Protein AF-0000000073186051 (afdb_homodimer)

Sequence (306 aa):
MRAVIQRVHKAAVLVGEELISSIDRGICVLIGLNRDDSDEDAEYIARKLVNVRLFENKETGKRWDKSVKDMQYEILCVSQFTLFGVLKGNTIDYHRSMAPDKSPEFYAKFIEQLKKSYVADKVKDGKFGAYMNVQIENDGPVTILLDSKARDYMRAVIQRVHKAAVLVGEELISSIDRGICVLIGLNRDDSDEDAEYIARKLVNVRLFENKETGKRWDKSVKDMQYEILCVSQFTLFGVLKGNTIDYHRSMAPDKSPEFYAKFIEQLKKSYVADKVKDGKFGAYMNVQIENDGPVTILLDSKARDY

Nearest PDB structures (foldseek):
  2okv-assembly1_A  TM=9.763E-01  e=1.978E-22  Homo sapiens
  3lmu-assembly3_E  TM=9.835E-01  e=2.949E-20  Plasmodium falciparum 3D7
  3ko4-assembly2_C  TM=9.583E-01  e=1.882E-20  Plasmodium falciparum 3D7
  3kod-assembly3_F  TM=9.696E-01  e=2.450E-19  Plasmodium falciparum 3D7
  1jke-assembly1_A  TM=9.561E-01  e=5.804E-15  Escherichia coli

Organism: Anisakis simplex (NCBI:txid6269)

Foldseek 3Di:
DKKKKKFAQKKWKDFVNRTQDMFGGAIEIEDFAFQPDDPLLLLVVLVCQQFFQQAADPVVRDGSHGHCQRVVGAYEYEYDQCVCWDDDPNDTDRNGTHDPVCVVVVVVVSQVSSCVVHPVVRYHYYDPPGDIDMDGHGDVTDIDMDDSVCRVD/DKKKKKFAQKKWKDFVNDTQDMFGGAIEIEDFAFQPDDPLLLLVVLVCQQFFQQAADPVVRDGSHGHCQRVVGAYEYEYDQCVCWDDDPNDTDRNGTHDPVCVVVVVVVSLVSSCVVHPVVRYHYYDPPGDIDMDGHGDVIDIDMDDSVCRVD

Radius of gyration: 18.03 Å; Cα contacts (8 Å, |Δi|>4): 757; chains: 2; bounding box: 56×46×41 Å

Secondary structure (DSSP, 8-state):
-EEEEEEEEEEEEEETTEEEEEESSEEEEEEE-BTT--HHHHHHHHHHHHH---B--TTT--SS-B-HHHHT-EEEEEE-GGGG-EEETTEEE-TTBPPTTTHHHHHHHHHHHHHHHS-GGGEEE--TTS-EEEEEEEEEEEEEEEESS-TT-/-EEEEEEEEEEEEEETTEEEEEESSEEEEEEE-BTT--HHHHHHHHHHHHH---B--TTT--SS-B-HHHHT-EEEEEE-GGGG-EEETTEEE-TTBPPTTTHHHHHHHHHHHHHHHS-GGGEEE--TTS-EEEEEEEEEEEEEEEESS-TT-

Structure (mmCIF, N/CA/C/O backbone):
data_AF-0000000073186051-model_v1
#
loop_
_entity.id
_entity.type
_entity.pdbx_description
1 polymer 'D-aminoacyl-tRNA deacylase'
#
loop_
_atom_site.group_PDB
_atom_site.id
_atom_site.type_symbol
_atom_site.label_atom_id
_atom_site.label_alt_id
_atom_site.label_comp_id
_atom_site.label_asym_id
_atom_site.label_entity_id
_atom_site.label_seq_id
_atom_site.pdbx_PDB_ins_code
_atom_site.Cartn_x
_atom_site.Cartn_y
_atom_site.Cartn_z
_atom_site.occupancy
_atom_site.B_iso_or_equiv
_atom_site.auth_seq_id
_atom_site.auth_comp_id
_atom_site.auth_asym_id
_atom_site.auth_atom_id
_atom_site.pdbx_PDB_model_num
ATOM 1 N N . MET A 1 1 ? -3.762 -4.984 -14.164 1 97.94 1 MET A N 1
ATOM 2 C CA . MET A 1 1 ? -3.475 -5.488 -12.828 1 97.94 1 MET A CA 1
ATOM 3 C C . MET A 1 1 ? -2.574 -4.523 -12.062 1 97.94 1 MET A C 1
ATOM 5 O O . MET A 1 1 ? -1.665 -3.928 -12.641 1 97.94 1 MET A O 1
ATOM 9 N N . ARG A 1 2 ? -2.902 -4.328 -10.781 1 97.69 2 ARG A N 1
ATOM 10 C CA . ARG A 1 2 ? -2.084 -3.482 -9.922 1 97.69 2 ARG A CA 1
ATOM 11 C C . ARG A 1 2 ? -1.563 -4.266 -8.719 1 97.69 2 ARG A C 1
ATOM 13 O O . ARG A 1 2 ? -2.23 -5.184 -8.234 1 97.69 2 ARG A O 1
ATOM 20 N N . ALA A 1 3 ? -0.395 -3.883 -8.297 1 98.31 3 ALA A N 1
ATOM 21 C CA . ALA A 1 3 ? 0.185 -4.492 -7.105 1 98.31 3 ALA A CA 1
ATOM 22 C C . ALA A 1 3 ? 0.818 -3.436 -6.203 1 98.31 3 ALA A C 1
ATOM 24 O O . ALA A 1 3 ? 1.536 -2.553 -6.68 1 98.31 3 ALA A O 1
ATOM 25 N N . VAL A 1 4 ? 0.457 -3.418 -4.973 1 98.56 4 VAL A N 1
ATOM 26 C CA . VAL A 1 4 ? 1.201 -2.719 -3.932 1 98.56 4 VAL A CA 1
ATOM 27 C C . VAL A 1 4 ? 2.164 -3.688 -3.246 1 98.56 4 VAL A C 1
ATOM 29 O O . VAL A 1 4 ? 1.734 -4.613 -2.557 1 98.56 4 VAL A O 1
ATOM 32 N N . ILE A 1 5 ? 3.434 -3.463 -3.42 1 98.75 5 ILE A N 1
ATOM 33 C CA . ILE A 1 5 ? 4.453 -4.359 -2.891 1 98.75 5 ILE A CA 1
ATOM 34 C C . ILE A 1 5 ? 5.105 -3.734 -1.661 1 98.75 5 ILE A C 1
ATOM 36 O O . ILE A 1 5 ? 5.645 -2.627 -1.732 1 98.75 5 ILE A O 1
ATOM 40 N N . GLN A 1 6 ? 5.098 -4.445 -0.589 1 98.81 6 GLN A N 1
ATOM 41 C CA . GLN A 1 6 ? 5.734 -3.967 0.634 1 98.81 6 GLN A CA 1
ATOM 42 C C . GLN A 1 6 ? 6.801 -4.945 1.115 1 98.81 6 GLN A C 1
ATOM 44 O O . GLN A 1 6 ? 6.527 -6.129 1.302 1 98.81 6 GLN A O 1
ATOM 49 N N . ARG A 1 7 ? 7.992 -4.473 1.27 1 98.75 7 ARG A N 1
ATOM 50 C CA . ARG A 1 7 ? 9.055 -5.258 1.882 1 98.75 7 AR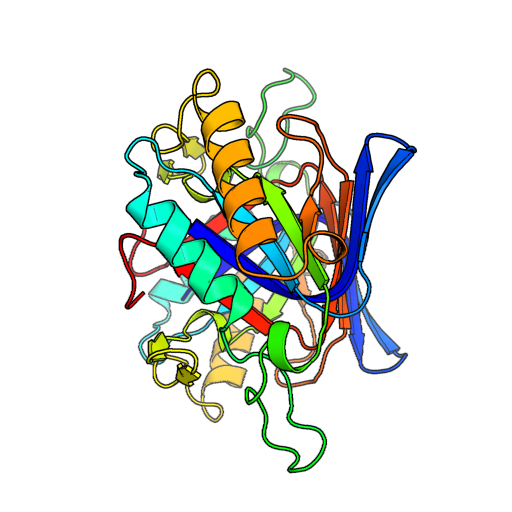G A CA 1
ATOM 51 C C . ARG A 1 7 ? 8.789 -5.484 3.365 1 98.75 7 ARG A C 1
ATOM 53 O O . ARG A 1 7 ? 8.5 -4.535 4.098 1 98.75 7 ARG A O 1
ATOM 60 N N . VAL A 1 8 ? 8.977 -6.812 3.834 1 98.81 8 VAL A N 1
ATOM 61 C CA . VAL A 1 8 ? 8.484 -7.062 5.184 1 98.81 8 VAL A CA 1
ATOM 62 C C . VAL A 1 8 ? 9.484 -7.93 5.945 1 98.81 8 VAL A C 1
ATOM 64 O O . VAL A 1 8 ? 10.188 -8.75 5.348 1 98.81 8 VAL A O 1
ATOM 67 N N . HIS A 1 9 ? 9.453 -7.695 7.234 1 98.56 9 HIS A N 1
ATOM 68 C CA . HIS A 1 9 ? 10.07 -8.664 8.133 1 98.56 9 HIS A CA 1
ATOM 69 C C . HIS A 1 9 ? 9.188 -9.891 8.305 1 98.56 9 HIS A C 1
ATOM 71 O O . HIS A 1 9 ? 9.695 -11.016 8.422 1 98.56 9 HIS A O 1
ATOM 77 N N . LYS A 1 10 ? 7.996 -9.648 8.352 1 98.81 10 LYS A N 1
ATOM 78 C CA . LYS A 1 10 ? 6.984 -10.703 8.422 1 98.81 10 LYS A CA 1
ATOM 79 C C . LYS A 1 10 ? 5.605 -10.164 8.055 1 98.81 10 LYS A C 1
ATOM 81 O O . LYS A 1 10 ? 5.367 -8.953 8.117 1 98.81 10 LYS A O 1
ATOM 86 N N . ALA A 1 11 ? 4.73 -11.039 7.676 1 98.88 11 ALA A N 1
ATOM 87 C CA . ALA A 1 11 ? 3.332 -10.742 7.383 1 98.88 11 ALA A CA 1
ATOM 88 C C . ALA A 1 11 ? 2.449 -11.961 7.637 1 98.88 11 ALA A C 1
ATOM 90 O O . ALA A 1 11 ? 2.928 -13.102 7.609 1 98.88 11 ALA A O 1
ATOM 91 N N . ALA A 1 12 ? 1.222 -11.688 7.918 1 98.81 12 ALA A N 1
ATOM 92 C CA . ALA A 1 12 ? 0.297 -12.781 8.211 1 98.81 12 ALA A CA 1
ATOM 93 C C . ALA A 1 12 ? -1.132 -12.406 7.832 1 98.81 12 ALA A C 1
ATOM 95 O O . ALA A 1 12 ? -1.492 -11.227 7.824 1 98.81 12 ALA A O 1
ATOM 96 N N . VAL A 1 13 ? -1.857 -13.414 7.52 1 98.75 13 VAL A N 1
ATOM 97 C CA . VAL A 1 13 ? -3.279 -13.258 7.227 1 98.75 13 VAL A CA 1
ATOM 98 C C . VAL A 1 13 ? -4.102 -14.133 8.172 1 98.75 13 VAL A C 1
ATOM 100 O O . VAL A 1 13 ? -3.873 -15.344 8.266 1 98.75 13 VAL A O 1
ATOM 103 N N . LEU A 1 14 ? -4.996 -13.453 8.812 1 98.5 14 LEU A N 1
ATOM 104 C CA . LEU A 1 14 ? -5.934 -14.172 9.68 1 98.5 14 LEU A CA 1
ATOM 105 C C . LEU A 1 14 ? -7.367 -13.969 9.203 1 98.5 14 LEU A C 1
ATOM 107 O O . LEU A 1 14 ? -7.73 -12.875 8.75 1 98.5 14 LEU A O 1
ATOM 111 N N . VAL A 1 15 ? -8.164 -14.961 9.32 1 97.19 15 VAL A N 1
ATOM 112 C CA . VAL A 1 15 ? -9.617 -14.883 9.203 1 97.19 15 VAL A CA 1
ATOM 113 C C . VAL A 1 15 ? -10.266 -15.273 10.531 1 97.19 15 VAL A C 1
ATOM 115 O O . VAL A 1 15 ? -10.164 -16.422 10.969 1 97.19 15 VAL A O 1
ATOM 118 N N . GLY A 1 16 ? -10.906 -14.234 11.094 1 94.19 16 GLY A N 1
ATOM 119 C CA . GLY A 1 16 ? -11.219 -14.461 12.5 1 94.19 16 GLY A CA 1
ATOM 120 C C . GLY A 1 16 ? -9.984 -14.688 13.359 1 94.19 16 GLY A C 1
ATOM 121 O O . GLY A 1 16 ? -9.055 -13.875 13.352 1 94.19 16 GLY A O 1
ATOM 122 N N . GLU A 1 17 ? -9.961 -15.82 14.047 1 94.25 17 GLU A N 1
ATOM 123 C CA . GLU A 1 17 ? -8.805 -16.141 14.883 1 94.25 17 GLU A CA 1
ATOM 124 C C . GLU A 1 17 ? -7.902 -17.172 14.211 1 94.25 17 GLU A C 1
ATOM 126 O O . GLU A 1 17 ? -6.852 -17.516 14.75 1 94.25 17 GLU A O 1
ATOM 131 N N . GLU A 1 18 ? -8.25 -17.5 13.039 1 97.19 18 GLU A N 1
ATOM 132 C CA . GLU A 1 18 ? -7.504 -18.562 12.359 1 97.19 18 GLU A CA 1
ATOM 133 C C . GLU A 1 18 ? -6.402 -17.984 11.477 1 97.19 18 GLU A C 1
ATOM 135 O O . GLU A 1 18 ? -6.66 -17.094 10.656 1 97.19 18 GLU A O 1
ATOM 140 N N . LEU A 1 19 ? -5.266 -18.469 11.68 1 98.19 19 LEU A N 1
ATOM 141 C CA . LEU A 1 19 ? -4.152 -18.109 10.812 1 98.19 19 LEU A CA 1
ATOM 142 C C . LEU A 1 19 ? -4.25 -18.828 9.469 1 98.19 19 LEU A C 1
ATOM 144 O O . LEU A 1 19 ? -4.188 -20.047 9.406 1 98.19 19 LEU A O 1
ATOM 148 N N . ILE A 1 20 ? -4.359 -18.109 8.422 1 98.12 20 ILE A N 1
ATOM 149 C CA . ILE A 1 20 ? -4.473 -18.656 7.078 1 98.12 20 ILE A CA 1
ATOM 150 C C . ILE A 1 20 ? -3.078 -18.906 6.5 1 98.12 20 ILE A C 1
ATOM 152 O O . ILE A 1 20 ? -2.795 -19.984 5.973 1 98.12 20 ILE A O 1
ATOM 156 N N . SER A 1 21 ? -2.24 -17.891 6.609 1 98.38 21 SER A N 1
ATOM 157 C CA . SER A 1 21 ? -0.862 -18 6.141 1 98.38 21 SER A CA 1
ATOM 158 C C . SER A 1 21 ? 0.005 -16.891 6.707 1 98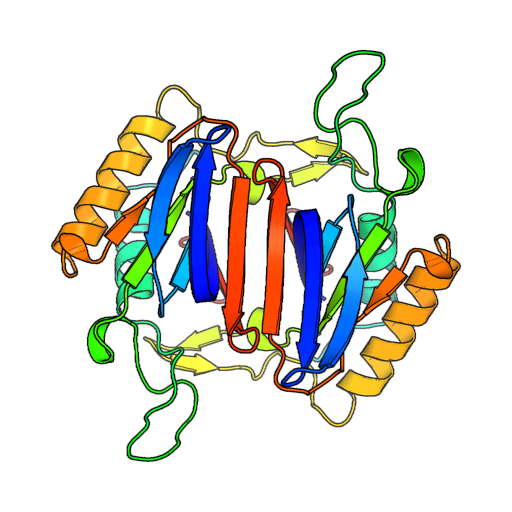.38 21 SER A C 1
ATOM 160 O O . SER A 1 21 ? -0.511 -15.914 7.266 1 98.38 21 SER A O 1
ATOM 162 N N . SER A 1 22 ? 1.29 -17.094 6.672 1 98.75 22 SER A N 1
ATOM 163 C CA . SER A 1 22 ? 2.258 -16.109 7.125 1 98.75 22 SER A CA 1
ATOM 164 C C . SER A 1 22 ? 3.6 -16.281 6.426 1 98.75 22 SER A C 1
ATOM 166 O O . SER A 1 22 ? 3.887 -17.344 5.875 1 98.75 22 SER A O 1
ATOM 168 N N . ILE A 1 23 ? 4.305 -15.25 6.418 1 98.88 23 ILE A N 1
ATOM 169 C CA . ILE A 1 23 ? 5.668 -15.305 5.895 1 98.88 23 ILE A CA 1
ATOM 170 C C . ILE A 1 23 ? 6.605 -14.531 6.82 1 98.88 23 ILE A C 1
ATOM 172 O O . ILE A 1 23 ? 6.168 -13.656 7.562 1 98.88 23 ILE A O 1
ATOM 176 N N . ASP A 1 24 ? 7.82 -14.922 6.785 1 98.25 24 ASP A N 1
ATOM 177 C CA . ASP A 1 24 ? 8.867 -14.094 7.375 1 98.25 24 ASP A CA 1
ATOM 178 C C . ASP A 1 24 ? 9.414 -13.102 6.355 1 98.25 24 ASP A C 1
ATOM 180 O O . ASP A 1 24 ? 8.648 -12.422 5.668 1 98.25 24 ASP A O 1
ATOM 184 N N . ARG A 1 25 ? 10.68 -13.039 6.168 1 98.5 25 ARG A N 1
ATOM 185 C CA . ARG A 1 25 ? 11.266 -12.016 5.309 1 98.5 25 ARG A CA 1
ATOM 186 C C . ARG A 1 25 ? 10.812 -12.188 3.861 1 98.5 25 ARG A C 1
ATOM 188 O O . ARG A 1 25 ? 10.75 -13.312 3.357 1 98.5 25 ARG A O 1
ATOM 195 N N . GLY A 1 26 ? 10.453 -11.148 3.229 1 98.81 26 GLY A N 1
ATOM 196 C CA . GLY A 1 26 ? 10.023 -11.141 1.838 1 98.81 26 GLY A CA 1
ATOM 197 C C . GLY A 1 26 ? 9.148 -9.953 1.488 1 98.81 26 GLY A C 1
ATOM 198 O O . GLY A 1 26 ? 9.438 -8.828 1.89 1 98.81 26 GLY A O 1
ATOM 199 N N . ILE A 1 27 ? 8.109 -10.25 0.66 1 98.94 27 ILE A N 1
ATOM 200 C CA . ILE A 1 27 ? 7.227 -9.156 0.265 1 98.94 27 ILE A CA 1
ATOM 201 C C . ILE A 1 27 ? 5.77 -9.555 0.506 1 98.94 27 ILE A C 1
ATOM 203 O O . ILE A 1 27 ? 5.395 -10.711 0.3 1 98.94 27 ILE A O 1
ATOM 207 N N . CYS A 1 28 ? 5.043 -8.656 1.077 1 98.94 28 CYS A N 1
ATOM 208 C CA . CYS A 1 28 ? 3.586 -8.727 1.097 1 98.94 28 CYS A CA 1
ATOM 209 C C . CYS A 1 28 ? 2.986 -7.891 -0.03 1 98.94 28 CYS A C 1
ATOM 211 O O . CYS A 1 28 ? 3.27 -6.699 -0.142 1 98.94 28 CYS A O 1
ATOM 213 N N . VAL A 1 29 ? 2.127 -8.547 -0.849 1 98.88 29 VAL A N 1
ATOM 214 C CA . VAL A 1 29 ? 1.654 -7.914 -2.076 1 98.88 29 VAL A CA 1
ATOM 215 C C . VAL A 1 29 ? 0.129 -7.844 -2.068 1 98.88 29 VAL A C 1
ATOM 217 O O . VAL A 1 29 ? -0.544 -8.875 -1.966 1 98.88 29 VAL A O 1
ATOM 220 N N . LEU A 1 30 ? -0.393 -6.641 -2.1 1 98.75 30 LEU A N 1
ATOM 221 C CA . LEU A 1 30 ? -1.812 -6.438 -2.367 1 98.75 30 LEU A CA 1
ATOM 222 C C . LEU A 1 30 ? -2.08 -6.383 -3.867 1 98.75 30 LEU A C 1
ATOM 224 O O . LEU A 1 30 ? -1.496 -5.562 -4.578 1 98.75 30 LEU A O 1
ATOM 228 N N . ILE A 1 31 ? -2.973 -7.246 -4.32 1 98.56 31 ILE A N 1
ATOM 229 C CA . ILE A 1 31 ? -3.172 -7.422 -5.754 1 98.56 31 ILE A CA 1
ATOM 230 C C . ILE A 1 31 ? -4.57 -6.953 -6.141 1 98.56 31 ILE A C 1
ATOM 232 O O . ILE A 1 31 ? -5.57 -7.441 -5.602 1 98.56 31 ILE A O 1
ATOM 236 N N . GLY A 1 32 ? -4.613 -6.027 -7.066 1 98.12 32 GLY A N 1
ATOM 237 C CA . GLY A 1 32 ? -5.863 -5.602 -7.672 1 98.12 32 GLY A CA 1
ATOM 238 C C . GLY A 1 32 ? -6.031 -6.09 -9.094 1 98.12 32 GLY A C 1
ATOM 239 O O . GLY A 1 32 ? -5.102 -6.008 -9.898 1 98.12 32 GLY A O 1
ATOM 240 N N . LEU A 1 33 ? -7.207 -6.598 -9.383 1 98.44 33 LEU A N 1
ATOM 241 C CA . LEU A 1 33 ? -7.531 -7.062 -10.727 1 98.44 33 LEU A CA 1
ATOM 242 C C . LEU A 1 33 ? -8.461 -6.082 -11.43 1 98.44 33 LEU A C 1
ATOM 244 O O . LEU A 1 33 ? -9.508 -5.719 -10.891 1 98.44 33 LEU A O 1
ATOM 248 N N . ASN A 1 34 ? -8.086 -5.707 -12.57 1 97.56 34 ASN A N 1
ATOM 249 C CA . ASN A 1 34 ? -8.93 -4.871 -13.414 1 97.56 34 ASN A CA 1
ATOM 250 C C . ASN A 1 34 ? -9.891 -5.711 -14.25 1 97.56 34 ASN A C 1
ATOM 252 O O . ASN A 1 34 ? -9.562 -6.832 -14.648 1 97.56 34 ASN A O 1
ATOM 256 N N . ARG A 1 35 ? -10.922 -5.125 -14.609 1 96.5 35 ARG A N 1
ATOM 257 C CA . ARG A 1 35 ? -11.922 -5.844 -15.383 1 96.5 35 ARG A CA 1
ATOM 258 C C . ARG A 1 35 ? -11.383 -6.242 -16.75 1 96.5 35 ARG A C 1
ATOM 260 O O . ARG A 1 35 ? -11.852 -7.211 -17.359 1 96.5 35 ARG A O 1
ATOM 267 N N . ASP A 1 36 ? -10.367 -5.52 -17.234 1 96.44 36 ASP A N 1
ATOM 268 C CA . ASP A 1 36 ? -9.836 -5.75 -18.578 1 96.44 36 ASP A CA 1
ATOM 269 C C . ASP A 1 36 ? -8.484 -6.469 -18.516 1 96.44 36 ASP A C 1
ATOM 271 O O . ASP A 1 36 ? -7.762 -6.52 -19.516 1 96.44 36 ASP A O 1
ATOM 275 N N . ASP A 1 37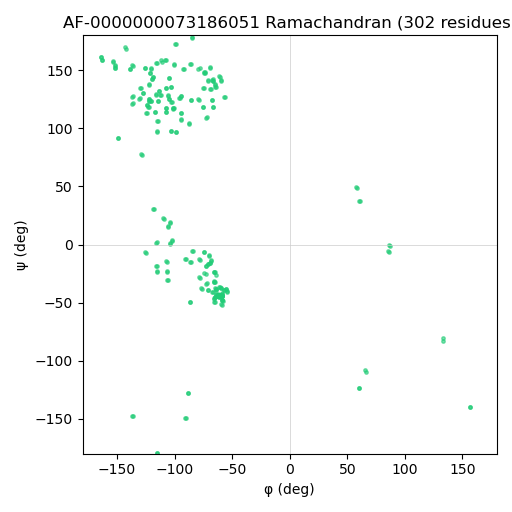 ? -8.172 -6.992 -17.453 1 97.88 37 ASP A N 1
ATOM 276 C CA . ASP A 1 37 ? -6.887 -7.672 -17.328 1 97.88 37 ASP A CA 1
ATOM 277 C C . ASP A 1 37 ? -6.836 -8.922 -18.188 1 97.88 37 ASP A C 1
ATOM 279 O O . ASP A 1 37 ? -7.824 -9.656 -18.297 1 97.88 37 ASP A O 1
ATOM 283 N N . SER A 1 38 ? -5.754 -9.211 -18.781 1 97.44 38 SER A N 1
ATOM 284 C CA . SER A 1 38 ? -5.461 -10.406 -19.562 1 97.44 38 SER A CA 1
ATOM 285 C C . SER A 1 38 ? -4.367 -11.242 -18.906 1 97.44 38 SER A C 1
ATOM 287 O O . SER A 1 38 ? -3.811 -10.844 -17.875 1 97.44 38 SER A O 1
ATOM 289 N N . ASP A 1 39 ? -4.078 -12.305 -19.578 1 96.88 39 ASP A N 1
ATOM 290 C CA . ASP A 1 39 ? -2.998 -13.164 -19.094 1 96.88 39 ASP A CA 1
ATOM 291 C C . ASP A 1 39 ? -1.654 -12.445 -19.156 1 96.88 39 ASP A C 1
ATOM 293 O O . ASP A 1 39 ? -0.78 -12.68 -18.312 1 96.88 39 ASP A O 1
ATOM 297 N N . GLU A 1 40 ? -1.585 -11.609 -20.109 1 97.44 40 GLU A N 1
ATOM 298 C CA . GLU A 1 40 ? -0.345 -10.852 -20.234 1 97.44 40 GLU A CA 1
ATOM 299 C C . GLU A 1 40 ? -0.122 -9.945 -19.031 1 97.44 40 GLU A C 1
ATOM 301 O O . GLU A 1 40 ? 1.014 -9.766 -18.594 1 97.44 40 GLU A O 1
ATOM 306 N N . ASP A 1 41 ? -1.196 -9.352 -18.531 1 97.81 41 ASP A N 1
ATOM 307 C CA . ASP A 1 41 ? -1.099 -8.516 -17.344 1 97.81 41 ASP A CA 1
ATOM 308 C C . ASP A 1 41 ? -0.625 -9.328 -16.141 1 97.81 41 ASP A C 1
ATOM 310 O O . ASP A 1 41 ? 0.264 -8.891 -15.398 1 97.81 41 ASP A O 1
ATOM 314 N N . ALA A 1 42 ? -1.169 -10.484 -15.977 1 98 42 ALA A N 1
ATOM 315 C CA . ALA A 1 42 ? -0.813 -11.359 -14.867 1 98 42 ALA A CA 1
ATOM 316 C C . ALA A 1 42 ? 0.646 -11.805 -14.961 1 98 42 ALA A C 1
ATOM 318 O O . ALA A 1 42 ? 1.359 -11.82 -13.953 1 98 42 ALA A O 1
ATOM 319 N N . GLU A 1 43 ? 1.011 -12.133 -16.156 1 97.56 43 GLU A N 1
ATOM 320 C CA . GLU A 1 43 ? 2.387 -12.562 -16.375 1 97.56 43 GLU A CA 1
ATOM 321 C C . GLU A 1 43 ? 3.377 -11.453 -16.031 1 97.56 43 GLU A C 1
ATOM 323 O O . GLU A 1 43 ? 4.422 -11.711 -15.43 1 97.56 43 GLU A O 1
ATOM 328 N N . TYR A 1 44 ? 3.051 -10.297 -16.453 1 97.25 44 TYR A N 1
ATOM 329 C CA . TYR A 1 44 ? 3.912 -9.148 -16.172 1 97.25 44 TYR A CA 1
ATOM 330 C C . TYR A 1 44 ? 4.09 -8.953 -14.672 1 97.25 44 TYR A C 1
ATOM 332 O O . TYR A 1 44 ? 5.215 -8.836 -14.18 1 97.25 44 TYR A O 1
ATOM 340 N N . ILE A 1 45 ? 3.016 -8.898 -13.969 1 98.19 45 ILE A N 1
ATOM 341 C CA . ILE A 1 45 ? 3.064 -8.664 -12.531 1 98.19 45 ILE A CA 1
ATOM 342 C C . ILE A 1 45 ? 3.824 -9.797 -11.844 1 98.19 45 ILE A C 1
ATOM 344 O O . ILE A 1 45 ? 4.68 -9.547 -10.992 1 98.19 45 ILE A O 1
ATOM 348 N N . ALA A 1 46 ? 3.555 -11.047 -12.219 1 98.38 46 ALA A N 1
ATOM 349 C CA . ALA A 1 46 ? 4.227 -12.195 -11.617 1 98.38 46 ALA A CA 1
ATOM 350 C C . ALA A 1 46 ? 5.738 -12.102 -11.812 1 98.38 46 ALA A C 1
ATOM 352 O O . ALA A 1 46 ? 6.504 -12.305 -10.867 1 98.38 46 ALA A O 1
ATOM 353 N N . ARG A 1 47 ? 6.102 -11.828 -13.016 1 97.5 47 ARG A N 1
ATOM 354 C CA . ARG A 1 47 ? 7.523 -11.711 -13.32 1 97.5 47 ARG A CA 1
ATOM 355 C C . ARG A 1 47 ? 8.18 -10.617 -12.484 1 97.5 47 ARG A C 1
ATOM 357 O O . ARG A 1 47 ? 9.273 -10.805 -11.953 1 97.5 47 ARG A O 1
ATOM 364 N N . LYS A 1 48 ? 7.543 -9.539 -12.383 1 97.56 48 LYS A N 1
ATOM 365 C CA . LYS A 1 48 ? 8.109 -8.422 -11.633 1 97.56 48 LYS A CA 1
ATOM 366 C C . LYS A 1 48 ? 8.188 -8.75 -10.141 1 97.56 48 LYS A C 1
ATOM 368 O O . LYS A 1 48 ? 9.172 -8.398 -9.477 1 97.56 48 LYS A O 1
ATOM 373 N N . LEU A 1 49 ? 7.195 -9.383 -9.586 1 98.5 49 LEU A N 1
ATOM 374 C CA . LEU A 1 49 ? 7.203 -9.719 -8.164 1 98.5 49 LEU A CA 1
ATOM 375 C C . LEU A 1 49 ? 8.43 -10.562 -7.816 1 98.5 49 LEU A C 1
ATOM 377 O O . LEU A 1 49 ? 9.055 -10.359 -6.773 1 98.5 49 LEU A O 1
ATOM 381 N N . VAL A 1 50 ? 8.773 -11.438 -8.664 1 98.56 50 VAL A N 1
ATOM 382 C CA . VAL A 1 50 ? 9.828 -12.406 -8.391 1 98.56 50 VAL A CA 1
ATOM 383 C C . VAL A 1 50 ? 11.195 -11.742 -8.562 1 98.56 50 VAL A C 1
ATOM 385 O O . VAL A 1 50 ? 12.141 -12.07 -7.855 1 98.56 50 VAL A O 1
ATOM 388 N N . ASN A 1 51 ? 11.242 -10.719 -9.445 1 98.38 51 ASN A N 1
ATOM 389 C CA . ASN A 1 51 ? 12.562 -10.312 -9.914 1 98.38 51 ASN A CA 1
ATOM 390 C C . ASN A 1 51 ? 12.906 -8.898 -9.469 1 98.38 51 ASN A C 1
ATOM 392 O O . ASN A 1 51 ? 14.07 -8.492 -9.531 1 98.38 51 ASN A O 1
ATOM 396 N N . VAL A 1 52 ? 11.977 -8.109 -9.086 1 97.94 52 VAL A N 1
ATOM 397 C CA . VAL A 1 52 ? 12.25 -6.719 -8.742 1 97.94 52 VAL A CA 1
ATOM 398 C C . VAL A 1 52 ? 13.25 -6.656 -7.594 1 97.94 52 VAL A C 1
ATOM 400 O O . VAL A 1 52 ? 13.18 -7.453 -6.652 1 97.94 52 VAL A O 1
ATOM 403 N N . ARG A 1 53 ? 14.156 -5.711 -7.652 1 98.19 53 ARG A N 1
ATOM 404 C CA . ARG A 1 53 ? 15.25 -5.625 -6.695 1 98.19 53 ARG A CA 1
ATOM 405 C C . ARG A 1 53 ? 14.906 -4.68 -5.551 1 98.19 53 ARG A C 1
ATOM 407 O O . ARG A 1 53 ? 14.977 -3.459 -5.699 1 98.19 53 ARG A O 1
ATOM 414 N N . LEU A 1 54 ? 14.656 -5.297 -4.379 1 97.81 54 LEU A N 1
ATOM 415 C CA . LEU A 1 54 ? 14.156 -4.504 -3.26 1 97.81 54 LEU A CA 1
ATOM 416 C C . LEU A 1 54 ? 15.031 -4.691 -2.027 1 97.81 54 LEU A C 1
ATOM 418 O O . LEU A 1 54 ? 14.875 -3.977 -1.034 1 97.81 54 LEU A O 1
ATOM 422 N N . PHE A 1 55 ? 15.992 -5.605 -2.094 1 98.12 55 PHE A N 1
ATOM 423 C CA . PHE A 1 55 ? 16.719 -5.984 -0.893 1 98.12 55 PHE A CA 1
ATOM 424 C C . PHE A 1 55 ? 18.203 -5.605 -1.018 1 98.12 55 PHE A C 1
ATOM 426 O O . PHE A 1 55 ? 18.719 -5.488 -2.127 1 98.12 55 PHE A O 1
ATOM 433 N N . GLU A 1 56 ? 18.734 -5.465 0.125 1 96.38 56 GLU A N 1
ATOM 434 C CA . GLU A 1 56 ? 20.141 -5.125 0.194 1 96.38 56 GLU A CA 1
ATOM 435 C C . GLU A 1 56 ? 21.016 -6.332 -0.146 1 96.38 56 GLU A C 1
ATOM 437 O O . GLU A 1 56 ? 20.719 -7.453 0.272 1 96.38 56 GLU A O 1
ATOM 442 N N . ASN A 1 57 ? 22 -6.074 -0.977 1 97 57 ASN A N 1
ATOM 443 C CA . ASN A 1 57 ? 23.078 -7.051 -1.13 1 97 57 ASN A CA 1
ATOM 444 C C . ASN A 1 57 ? 23.984 -7.078 0.094 1 97 57 ASN A C 1
ATOM 446 O O . ASN A 1 57 ? 24.797 -6.164 0.298 1 97 57 ASN A O 1
ATOM 450 N N . LYS A 1 58 ? 23.906 -8.055 0.797 1 93.56 58 LYS A N 1
ATOM 451 C CA . LYS A 1 58 ? 24.609 -8.125 2.074 1 93.56 58 LYS A CA 1
ATOM 452 C C . LYS A 1 58 ? 26.125 -8.125 1.865 1 93.56 58 LYS A C 1
ATOM 454 O O . LYS A 1 58 ? 26.875 -7.66 2.727 1 93.56 58 LYS A O 1
ATOM 459 N N . GLU A 1 59 ? 26.562 -8.664 0.829 1 94.5 59 GLU A N 1
ATOM 460 C CA . GLU A 1 59 ? 28 -8.758 0.527 1 94.5 59 GLU A CA 1
ATOM 461 C C . GLU A 1 59 ? 28.562 -7.387 0.171 1 94.5 59 GLU A C 1
ATOM 463 O O . GLU A 1 59 ? 29.672 -7.043 0.597 1 94.5 59 GLU A O 1
ATOM 468 N N . THR A 1 60 ? 27.891 -6.547 -0.539 1 95.44 60 THR A N 1
ATOM 469 C CA . THR A 1 60 ? 28.406 -5.285 -1.052 1 95.44 60 THR A CA 1
ATOM 470 C C . THR A 1 60 ? 27.828 -4.105 -0.28 1 95.44 60 THR A C 1
ATOM 472 O O . THR A 1 60 ? 28.359 -2.992 -0.346 1 95.44 60 THR A O 1
ATOM 475 N N . GLY A 1 61 ? 26.641 -4.309 0.356 1 93.62 61 GLY A N 1
ATOM 476 C CA . GLY A 1 61 ? 25.969 -3.23 1.056 1 93.62 61 GLY A CA 1
ATOM 477 C C . GLY A 1 61 ? 25.062 -2.408 0.154 1 93.62 61 GLY A C 1
ATOM 478 O O . GLY A 1 61 ? 24.391 -1.481 0.614 1 93.62 61 GLY A O 1
ATOM 479 N N . LYS A 1 62 ? 25.047 -2.773 -1.115 1 94.94 62 LYS A N 1
ATOM 480 C CA . LYS A 1 62 ? 24.234 -2.029 -2.074 1 94.94 62 LYS A CA 1
ATOM 481 C C . LYS A 1 62 ? 22.734 -2.223 -1.8 1 94.94 62 LYS A C 1
ATOM 483 O O . LYS A 1 62 ? 22.266 -3.355 -1.723 1 94.94 62 LYS A O 1
ATOM 488 N N . ARG A 1 63 ? 22.125 -1.078 -1.629 1 92.88 63 ARG A N 1
ATOM 489 C CA . ARG A 1 63 ? 20.688 -1.128 -1.386 1 92.88 63 ARG A CA 1
ATOM 490 C C . ARG A 1 63 ? 19.922 -1.455 -2.666 1 92.88 63 ARG A C 1
ATOM 492 O O . ARG A 1 63 ? 20.375 -1.131 -3.766 1 92.88 63 ARG A O 1
ATOM 499 N N . TRP A 1 64 ? 18.781 -2.16 -2.6 1 93.19 64 TRP A N 1
ATOM 500 C CA . TRP A 1 64 ? 17.906 -2.449 -3.734 1 93.19 64 TRP A CA 1
ATOM 501 C C . TRP A 1 64 ? 18.656 -3.199 -4.824 1 93.19 64 TRP A C 1
ATOM 503 O O . TRP A 1 64 ? 18.656 -2.783 -5.988 1 93.19 64 TRP A O 1
ATOM 513 N N . ASP A 1 65 ? 19.328 -4.199 -4.43 1 96.81 65 ASP A N 1
ATOM 514 C CA . ASP A 1 65 ? 20.203 -4.926 -5.352 1 96.81 65 ASP A CA 1
ATOM 515 C C . ASP A 1 65 ? 19.703 -6.355 -5.562 1 96.81 65 ASP A C 1
ATOM 517 O O . ASP A 1 65 ? 20.047 -6.992 -6.562 1 96.81 65 ASP A O 1
ATOM 521 N N . LYS A 1 66 ? 18.938 -6.883 -4.633 1 98.44 66 LYS A N 1
ATOM 522 C CA . LYS A 1 66 ? 18.531 -8.281 -4.688 1 98.44 66 LYS A CA 1
ATOM 523 C C . LYS A 1 66 ? 17.016 -8.406 -4.734 1 98.44 66 LYS A C 1
ATOM 525 O O . LYS A 1 66 ? 16.297 -7.551 -4.211 1 98.44 66 LYS A O 1
ATOM 530 N N . SER A 1 67 ? 16.594 -9.484 -5.352 1 98.44 67 SER A N 1
ATOM 531 C CA . SER A 1 67 ? 15.172 -9.812 -5.445 1 98.44 67 SER A CA 1
ATOM 532 C C . SER A 1 67 ? 14.781 -10.852 -4.402 1 98.44 67 SER A C 1
ATOM 534 O O . SER A 1 67 ? 15.641 -11.391 -3.697 1 98.44 67 SER A O 1
ATOM 536 N N . VAL A 1 68 ? 13.508 -11.078 -4.324 1 98.31 68 VAL A N 1
ATOM 537 C CA . VAL A 1 68 ? 13.023 -12.133 -3.449 1 98.31 68 VAL A CA 1
ATOM 538 C C . VAL A 1 68 ? 13.625 -13.469 -3.867 1 98.31 68 VAL A C 1
ATOM 540 O O . VAL A 1 68 ? 13.945 -14.312 -3.02 1 98.31 68 VAL A O 1
ATOM 543 N N . LYS A 1 69 ? 13.75 -13.633 -5.121 1 98.12 69 LYS A N 1
ATOM 544 C CA . LYS A 1 69 ? 14.328 -14.867 -5.66 1 98.12 69 LYS A CA 1
ATOM 545 C C . LYS A 1 69 ? 15.797 -15 -5.266 1 98.12 69 LYS A C 1
ATOM 547 O O . LYS A 1 69 ? 16.219 -16.062 -4.793 1 98.12 69 LYS A O 1
ATOM 552 N N . ASP A 1 70 ? 16.578 -13.945 -5.473 1 98 70 ASP A N 1
ATOM 553 C CA . ASP A 1 70 ? 18 -13.953 -5.105 1 98 70 ASP A CA 1
ATOM 554 C C . ASP A 1 70 ? 18.172 -14.312 -3.631 1 98 70 ASP A C 1
ATOM 556 O O . ASP A 1 70 ? 19.109 -15.039 -3.271 1 98 70 ASP A O 1
ATOM 560 N N . MET A 1 71 ? 17.266 -13.805 -2.783 1 98 71 MET A N 1
ATOM 561 C CA . MET A 1 71 ? 17.406 -13.93 -1.334 1 98 71 MET A CA 1
ATOM 562 C C . MET A 1 71 ? 16.719 -15.203 -0.836 1 98 71 MET A C 1
ATOM 564 O O . MET A 1 71 ? 16.891 -15.586 0.322 1 98 71 MET A O 1
ATOM 568 N N . GLN A 1 72 ? 15.891 -15.82 -1.764 1 98.25 72 GLN A N 1
ATOM 569 C CA . GLN A 1 72 ? 15.055 -16.969 -1.408 1 98.25 72 GLN A CA 1
ATOM 570 C C . GLN A 1 72 ? 14.07 -16.609 -0.306 1 98.25 72 GLN A C 1
ATOM 572 O O . GLN A 1 72 ? 13.891 -17.359 0.652 1 98.25 72 GLN A O 1
ATOM 577 N N . TYR A 1 73 ? 13.555 -15.445 -0.325 1 98.75 73 TYR A N 1
ATOM 578 C CA . TYR A 1 73 ? 12.531 -14.969 0.601 1 98.75 73 TYR A CA 1
ATOM 579 C C . TYR A 1 73 ? 11.141 -15.367 0.13 1 98.75 73 TYR A C 1
ATOM 581 O O . TYR A 1 73 ? 10.992 -16.062 -0.875 1 98.75 73 TYR A O 1
ATOM 589 N N . GLU A 1 74 ? 10.125 -15.016 0.901 1 98.88 74 GLU A N 1
ATOM 590 C CA . GLU A 1 74 ? 8.773 -15.5 0.626 1 98.88 74 GLU A CA 1
ATOM 591 C C . GLU A 1 74 ? 7.887 -14.375 0.1 1 98.88 74 GLU A C 1
ATOM 593 O O . GLU A 1 74 ? 8.211 -13.195 0.257 1 98.88 74 GLU A O 1
ATOM 598 N N . ILE A 1 75 ? 6.816 -14.742 -0.58 1 98.94 75 ILE A N 1
ATOM 599 C CA . ILE A 1 75 ? 5.82 -13.812 -1.106 1 98.94 75 ILE A CA 1
ATOM 600 C C . ILE A 1 75 ? 4.453 -14.125 -0.507 1 98.94 75 ILE A C 1
ATOM 602 O O . ILE A 1 75 ? 4 -15.273 -0.542 1 98.94 75 ILE A O 1
ATOM 606 N N . LEU A 1 76 ? 3.859 -13.18 0.114 1 98.94 76 LEU A N 1
ATOM 607 C CA . LEU A 1 76 ? 2.465 -13.281 0.525 1 98.94 76 LEU A CA 1
ATOM 608 C C . LEU A 1 76 ? 1.576 -12.398 -0.341 1 98.94 76 LEU A C 1
ATOM 610 O O . LEU A 1 76 ? 1.724 -11.172 -0.338 1 98.94 76 LEU A O 1
ATOM 614 N N . CYS A 1 77 ? 0.657 -12.984 -1.071 1 98.75 77 CYS A N 1
ATOM 615 C CA . CYS A 1 77 ? -0.272 -12.25 -1.918 1 98.75 77 CYS A CA 1
ATOM 616 C C . CYS A 1 77 ? -1.65 -12.164 -1.272 1 98.75 77 CYS A C 1
ATOM 618 O O . CYS A 1 77 ? -2.146 -13.148 -0.728 1 98.75 77 CYS A O 1
ATOM 620 N N . VAL A 1 78 ? -2.199 -11.047 -1.317 1 98.5 78 VAL A N 1
ATOM 621 C CA . VAL A 1 78 ? -3.553 -10.812 -0.823 1 98.5 78 VAL A CA 1
ATOM 622 C C . VAL A 1 78 ? -4.371 -10.078 -1.882 1 98.5 78 VAL A C 1
ATOM 624 O O . VAL A 1 78 ? -3.971 -9.016 -2.357 1 98.5 78 VAL A O 1
ATOM 627 N N . SER A 1 79 ? -5.512 -10.609 -2.256 1 97.81 79 SER A N 1
ATOM 628 C CA . SER A 1 79 ? -6.395 -9.953 -3.211 1 97.81 79 SER A CA 1
ATOM 629 C C . SER A 1 79 ? -6.941 -8.641 -2.645 1 97.81 79 SER A C 1
ATOM 631 O O . SER A 1 79 ? -7.309 -8.578 -1.47 1 97.81 79 SER A O 1
ATOM 633 N N . GLN A 1 80 ? -6.965 -7.66 -3.471 1 97.62 80 GLN A N 1
ATOM 634 C CA . GLN A 1 80 ? -7.41 -6.34 -3.043 1 97.62 80 GLN A CA 1
ATOM 635 C C . GLN A 1 80 ? -8.062 -5.578 -4.195 1 97.62 80 GLN A C 1
ATOM 637 O O . GLN A 1 80 ? -7.406 -4.77 -4.859 1 97.62 80 GLN A O 1
ATOM 642 N N . PHE A 1 81 ? -9.328 -5.691 -4.344 1 97 81 PHE A N 1
ATOM 643 C CA . PHE A 1 81 ? -10.039 -5.094 -5.465 1 97 81 PHE A CA 1
ATOM 644 C C . PHE A 1 81 ? -10.125 -3.58 -5.309 1 97 81 PHE A C 1
ATOM 646 O O . PHE A 1 81 ? -10.273 -2.855 -6.293 1 97 81 PHE A O 1
ATOM 653 N N . THR A 1 82 ? -9.922 -3.129 -4.102 1 97.06 82 THR A N 1
ATOM 654 C CA . THR A 1 82 ? -10.07 -1.7 -3.846 1 97.06 82 THR A CA 1
ATOM 655 C C . THR A 1 82 ? -8.938 -0.913 -4.508 1 97.06 82 THR A C 1
ATOM 657 O O . THR A 1 82 ? -9.016 0.313 -4.617 1 97.06 82 THR A O 1
ATOM 660 N N . LEU A 1 83 ? -7.922 -1.591 -5.027 1 97.44 83 LEU A N 1
ATOM 661 C CA . LEU A 1 83 ? -6.812 -0.908 -5.684 1 97.44 83 LEU A CA 1
ATOM 662 C C . LEU A 1 83 ? -7.266 -0.265 -6.992 1 97.44 83 LEU A C 1
ATOM 664 O O . LEU A 1 83 ? -6.562 0.583 -7.547 1 97.44 83 LEU A O 1
ATOM 668 N N . PHE A 1 84 ? -8.414 -0.611 -7.457 1 97.06 84 PHE A N 1
ATOM 669 C CA . PHE A 1 84 ? -8.953 0.007 -8.656 1 97.06 84 PHE A CA 1
ATOM 670 C C . PHE A 1 84 ? -10.141 0.899 -8.32 1 97.06 84 PHE A C 1
ATOM 672 O O . PHE A 1 84 ? -10.992 1.158 -9.18 1 97.06 84 PHE A O 1
ATOM 679 N N . GLY A 1 85 ? -10.172 1.312 -7.102 1 95.5 85 GLY A N 1
ATOM 680 C CA . GLY A 1 85 ? -11.172 2.297 -6.723 1 95.5 85 GLY A CA 1
ATOM 681 C C . GLY A 1 85 ? -10.961 3.646 -7.383 1 95.5 85 GLY A C 1
ATOM 682 O O . GLY A 1 85 ? -9.828 4.102 -7.531 1 95.5 85 GLY A O 1
ATOM 683 N N . VAL A 1 86 ? -12.07 4.207 -7.754 1 93.81 86 VAL A N 1
ATOM 684 C CA . VAL A 1 86 ? -12.055 5.543 -8.344 1 93.81 86 VAL A CA 1
ATOM 685 C C . VAL A 1 86 ? -12.82 6.512 -7.441 1 93.81 86 VAL A C 1
ATOM 687 O O . VAL A 1 86 ? -13.961 6.242 -7.062 1 93.81 86 VAL A O 1
ATOM 690 N N . LEU A 1 87 ? -12.164 7.566 -7.156 1 93.75 87 LEU A N 1
ATOM 691 C CA . LEU A 1 87 ? -12.781 8.539 -6.266 1 93.75 87 LEU A CA 1
ATOM 692 C C . LEU A 1 87 ? -13.797 9.391 -7.012 1 93.75 87 LEU A C 1
ATOM 694 O O . LEU A 1 87 ? -13.492 9.953 -8.07 1 93.75 87 LEU A O 1
ATOM 698 N N . LYS A 1 88 ? -14.977 9.43 -6.551 1 92.62 88 LYS A N 1
ATOM 699 C CA . LYS A 1 88 ? -16.031 10.375 -6.914 1 92.62 88 LYS A CA 1
ATOM 700 C C . LYS A 1 88 ? -16.406 11.258 -5.727 1 92.62 88 LYS A C 1
ATOM 702 O O . LYS A 1 88 ? -17.266 10.891 -4.918 1 92.62 88 LYS A O 1
ATOM 707 N N . GLY A 1 89 ? -15.781 12.523 -5.711 1 92.81 89 GLY A N 1
ATOM 708 C CA . GLY A 1 89 ? -15.859 13.289 -4.477 1 92.81 89 GLY A CA 1
ATOM 709 C C . GLY A 1 89 ? -15.117 12.648 -3.324 1 92.81 89 GLY A C 1
ATOM 710 O O . GLY A 1 89 ? -13.883 12.617 -3.316 1 92.81 89 GLY A O 1
ATOM 711 N N . ASN A 1 90 ? -15.906 12.117 -2.355 1 95.25 90 ASN A N 1
ATOM 712 C CA . ASN A 1 90 ? -15.297 11.445 -1.214 1 95.25 90 ASN A CA 1
ATOM 713 C C . ASN A 1 90 ? -15.664 9.969 -1.171 1 95.25 90 ASN A C 1
ATOM 715 O O . ASN A 1 90 ? -15.203 9.234 -0.295 1 95.25 90 ASN A O 1
ATOM 719 N N . THR A 1 91 ? -16.438 9.578 -2.199 1 95.62 91 THR A N 1
ATOM 720 C CA . THR A 1 91 ? -16.844 8.18 -2.295 1 95.62 91 THR A CA 1
ATOM 721 C C . THR A 1 91 ? -15.969 7.438 -3.307 1 95.62 91 THR A C 1
ATOM 723 O O . THR A 1 91 ? -15.398 8.047 -4.211 1 95.62 91 THR A O 1
ATOM 726 N N . ILE A 1 92 ? -15.898 6.152 -3.098 1 93.75 92 ILE A N 1
ATOM 727 C CA . ILE A 1 92 ? -15.086 5.363 -4.016 1 93.75 92 ILE A CA 1
ATOM 728 C C . ILE A 1 92 ? -15.984 4.422 -4.816 1 93.75 92 ILE A C 1
ATOM 730 O O . ILE A 1 92 ? -16.859 3.764 -4.258 1 93.75 92 ILE A O 1
ATOM 734 N N . ASP A 1 93 ? -15.742 4.441 -6.059 1 94 93 ASP A N 1
ATOM 735 C CA . ASP A 1 93 ? -16.375 3.494 -6.969 1 94 93 ASP A CA 1
ATOM 736 C C . ASP A 1 93 ? -15.398 2.412 -7.41 1 94 93 ASP A C 1
ATOM 738 O O . ASP A 1 93 ? -14.227 2.693 -7.645 1 94 93 ASP A O 1
ATOM 742 N N . TYR A 1 94 ? -15.93 1.178 -7.559 1 95 94 TYR A N 1
ATOM 743 C CA . TYR A 1 94 ? -15.047 0.056 -7.855 1 95 94 TYR A CA 1
ATOM 744 C C . TYR A 1 94 ? -15.406 -0.581 -9.195 1 95 94 TYR A C 1
ATOM 746 O O . TYR A 1 94 ? -15.203 -1.78 -9.391 1 95 94 TYR A O 1
ATOM 754 N N . HIS A 1 95 ? -15.898 0.2 -10.078 1 95.25 95 HIS A N 1
ATOM 755 C CA . HIS A 1 95 ? -16.406 -0.325 -11.336 1 95.25 95 HIS A CA 1
ATOM 756 C C . HIS A 1 95 ? -15.258 -0.807 -12.227 1 95.25 95 HIS A C 1
ATOM 758 O O . HIS A 1 95 ? -15.492 -1.524 -13.203 1 95.25 95 HIS A O 1
ATOM 764 N N . ARG A 1 96 ? -14.102 -0.441 -11.969 1 96.25 96 ARG A N 1
ATOM 765 C CA . ARG A 1 96 ? -12.961 -0.84 -12.789 1 96.25 96 ARG A CA 1
ATOM 766 C C . ARG A 1 96 ? -12.406 -2.189 -12.336 1 96.25 96 ARG A C 1
ATOM 768 O O . ARG A 1 96 ? -11.609 -2.807 -13.039 1 96.25 96 ARG A O 1
ATOM 775 N N . SER A 1 97 ? -12.797 -2.613 -11.18 1 97.31 97 SER A N 1
ATOM 776 C CA . SER A 1 97 ? -12.336 -3.9 -10.672 1 97.31 97 SER A CA 1
ATOM 777 C C . SER A 1 97 ? -13.016 -5.059 -11.398 1 97.31 97 SER A C 1
ATOM 779 O O . SER A 1 97 ? -14.172 -4.949 -11.812 1 97.31 97 SER A O 1
ATOM 781 N N . MET A 1 98 ? -12.305 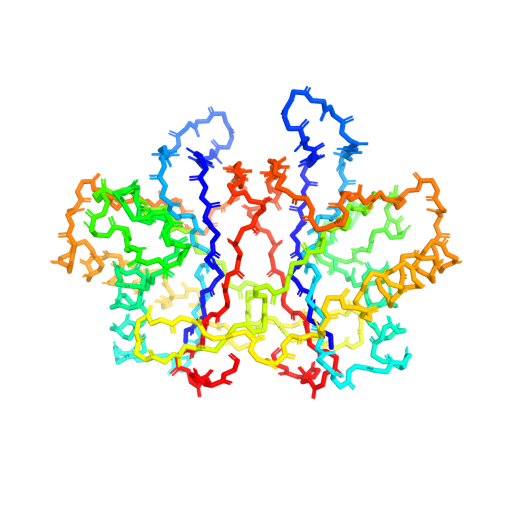-6.113 -11.523 1 97.88 98 MET A N 1
ATOM 782 C CA . MET A 1 98 ? -12.875 -7.309 -12.141 1 97.88 98 MET A CA 1
ATOM 783 C C . MET A 1 98 ? -14.07 -7.816 -11.336 1 97.88 98 MET A C 1
ATOM 785 O O . MET A 1 98 ? -14.031 -7.84 -10.109 1 97.88 98 MET A O 1
ATOM 789 N N . ALA A 1 99 ? -15 -8.312 -11.992 1 96.56 99 ALA A N 1
ATOM 790 C CA . ALA A 1 99 ? -16.25 -8.742 -11.367 1 96.56 99 ALA A CA 1
ATOM 791 C C . ALA A 1 99 ? -16.031 -9.977 -10.492 1 96.56 99 ALA A C 1
ATOM 793 O O . ALA A 1 99 ? -15.195 -10.828 -10.812 1 96.56 99 ALA A O 1
ATOM 794 N N . PRO A 1 100 ? -16.844 -10.148 -9.5 1 94.62 100 PRO A N 1
ATOM 795 C CA . PRO A 1 100 ? -16.672 -11.242 -8.539 1 94.62 100 PRO A CA 1
ATOM 796 C C . PRO A 1 100 ? -16.875 -12.617 -9.18 1 94.62 100 PRO A C 1
ATOM 798 O O . PRO A 1 100 ? -16.391 -13.617 -8.656 1 94.62 100 PRO A O 1
ATOM 801 N N . ASP A 1 101 ? -17.578 -12.641 -10.227 1 95.56 101 ASP A N 1
ATOM 802 C CA . ASP A 1 101 ? -17.828 -13.93 -10.859 1 95.56 101 ASP A CA 1
ATOM 803 C C . ASP A 1 101 ? -16.578 -14.422 -11.594 1 95.56 101 ASP A C 1
ATOM 805 O O . ASP A 1 101 ? -16.375 -15.625 -11.75 1 95.56 101 ASP A O 1
ATOM 809 N N . LYS A 1 102 ? -15.695 -13.508 -12 1 97.12 102 LYS A N 1
ATOM 810 C CA . LYS A 1 102 ? -14.516 -13.859 -12.789 1 97.12 102 LYS A CA 1
ATOM 811 C C . LYS A 1 102 ? -13.25 -13.773 -11.945 1 97.12 102 LYS A C 1
ATOM 813 O O . LYS A 1 102 ? -12.281 -14.492 -12.195 1 97.12 102 LYS A O 1
ATOM 818 N N . SER A 1 103 ? -13.258 -12.93 -11.023 1 97.75 103 SER A N 1
ATOM 819 C CA . SER A 1 103 ? -12.039 -12.523 -10.328 1 97.75 103 SER A CA 1
ATOM 820 C C . SER A 1 103 ? -11.422 -13.688 -9.555 1 97.75 103 SER A C 1
ATOM 822 O O . SER A 1 103 ? -10.203 -13.836 -9.508 1 97.75 103 SER A O 1
ATOM 824 N N . PRO A 1 104 ? -12.266 -14.594 -8.914 1 97.31 104 PRO A N 1
ATOM 825 C CA . PRO A 1 104 ? -11.617 -15.68 -8.172 1 97.31 104 PRO A CA 1
ATOM 826 C C . PRO A 1 104 ? -10.789 -16.594 -9.062 1 97.31 104 PRO A C 1
ATOM 828 O O . PRO A 1 104 ? -9.664 -16.953 -8.711 1 97.31 104 PRO A O 1
ATOM 831 N N . GLU A 1 105 ? -11.32 -16.922 -10.164 1 97.81 105 GLU A N 1
ATOM 832 C CA . GLU A 1 105 ? -10.609 -17.797 -11.086 1 97.81 105 GLU A CA 1
ATOM 833 C C . GLU A 1 105 ? -9.352 -17.125 -11.633 1 97.81 105 GLU A C 1
ATOM 835 O O . GLU A 1 105 ? -8.289 -17.734 -11.711 1 97.81 105 GLU A O 1
ATOM 840 N N . PHE A 1 106 ? -9.508 -15.883 -12.055 1 98.44 106 PHE A N 1
ATOM 841 C CA . PHE A 1 106 ? -8.367 -15.141 -12.578 1 98.44 106 PHE A CA 1
ATOM 842 C C . PHE A 1 106 ? -7.262 -15.039 -11.531 1 98.44 106 PHE A C 1
ATOM 844 O O . PHE A 1 106 ? -6.086 -15.242 -11.836 1 98.44 106 PHE A O 1
ATOM 851 N N . TYR A 1 107 ? -7.664 -14.797 -10.367 1 98.44 107 TYR A N 1
ATOM 852 C CA . TYR A 1 107 ? -6.707 -14.672 -9.273 1 98.44 107 TYR A CA 1
ATOM 853 C C . TYR A 1 107 ? -6 -16 -9.016 1 98.44 107 TYR A C 1
ATOM 855 O O . TYR A 1 107 ? -4.785 -16.031 -8.812 1 98.44 107 TYR A O 1
ATOM 863 N N . ALA A 1 108 ? -6.715 -17.031 -8.984 1 98 108 ALA A N 1
ATOM 864 C CA . ALA A 1 108 ? -6.141 -18.359 -8.766 1 98 108 ALA A CA 1
ATOM 865 C C . ALA A 1 108 ? -5.109 -18.688 -9.836 1 98 108 ALA A C 1
ATOM 867 O O . ALA A 1 108 ? -4.047 -19.234 -9.539 1 98 108 ALA A O 1
ATOM 868 N N . LYS A 1 109 ? -5.48 -18.391 -11.047 1 97.88 109 LYS A N 1
ATOM 869 C CA . LYS A 1 109 ? -4.555 -18.609 -12.148 1 97.88 109 LYS A CA 1
ATOM 870 C C . LYS A 1 109 ? -3.271 -17.797 -11.961 1 97.88 109 LYS A C 1
ATOM 872 O O . LYS A 1 109 ? -2.178 -18.297 -12.25 1 97.88 109 LYS A O 1
ATOM 877 N N . PHE A 1 110 ? -3.434 -16.594 -11.562 1 98.56 110 PHE A N 1
ATOM 878 C CA . PHE A 1 110 ? -2.291 -15.734 -11.297 1 98.56 110 PHE A CA 1
ATOM 879 C C . PHE A 1 110 ? -1.384 -16.344 -10.234 1 98.56 110 PHE A C 1
ATOM 881 O O . PHE A 1 110 ? -0.164 -16.391 -10.406 1 98.56 110 PHE A O 1
ATOM 888 N N . ILE A 1 111 ? -1.922 -16.812 -9.125 1 98.44 111 ILE A N 1
ATOM 889 C CA . ILE A 1 111 ? -1.16 -17.391 -8.023 1 98.44 111 ILE A CA 1
ATOM 890 C C . ILE A 1 111 ? -0.427 -18.641 -8.516 1 98.44 111 ILE A C 1
ATOM 892 O O . ILE A 1 111 ? 0.742 -18.859 -8.188 1 98.44 111 ILE A O 1
ATOM 896 N N . GLU A 1 112 ? -1.122 -19.422 -9.281 1 97.69 112 GLU A N 1
ATOM 897 C CA . GLU A 1 112 ? -0.494 -20.625 -9.836 1 97.69 112 GLU A CA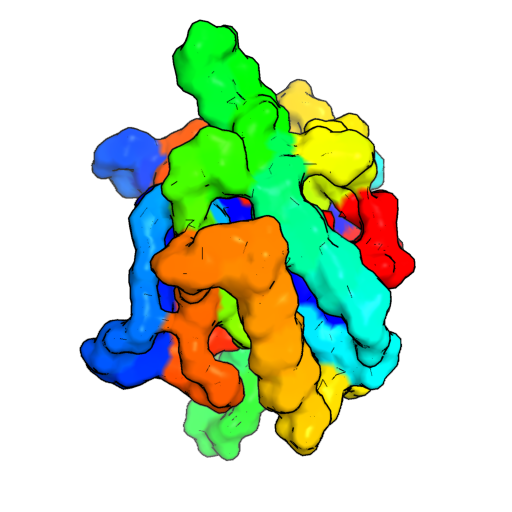 1
ATOM 898 C C . GLU A 1 112 ? 0.693 -20.266 -10.719 1 97.69 112 GLU A C 1
ATOM 900 O O . GLU A 1 112 ? 1.737 -20.906 -10.664 1 97.69 112 GLU A O 1
ATOM 905 N N . GLN A 1 113 ? 0.442 -19.281 -11.539 1 97.31 113 GLN A N 1
ATOM 906 C CA . GLN A 1 113 ? 1.526 -18.812 -12.398 1 97.31 113 GLN A CA 1
ATOM 907 C C . GLN A 1 113 ? 2.713 -18.344 -11.57 1 97.31 113 GLN A C 1
ATOM 909 O O . GLN A 1 113 ? 3.867 -18.609 -11.914 1 97.31 113 GLN A O 1
ATOM 914 N N . LEU A 1 114 ? 2.445 -17.625 -10.555 1 98.25 114 LEU A N 1
ATOM 915 C CA . LEU A 1 114 ? 3.488 -17.125 -9.672 1 98.25 114 LEU A CA 1
ATOM 916 C C . LEU A 1 114 ? 4.246 -18.266 -9.016 1 98.25 114 LEU A C 1
ATOM 918 O O . LEU A 1 114 ? 5.477 -18.25 -8.953 1 98.25 114 LEU A O 1
ATOM 922 N N . LYS A 1 115 ? 3.561 -19.25 -8.555 1 98.06 115 LYS A N 1
ATOM 923 C CA . LYS A 1 115 ? 4.168 -20.422 -7.938 1 98.06 115 LYS A CA 1
ATOM 924 C C . LYS A 1 115 ? 5.074 -21.156 -8.922 1 98.06 115 LYS A C 1
ATOM 926 O O . LYS A 1 115 ? 6.137 -21.656 -8.547 1 98.06 115 LYS A O 1
ATOM 931 N N . LYS A 1 116 ? 4.688 -21.188 -10.148 1 96.81 116 LYS A N 1
ATOM 932 C CA . LYS A 1 116 ? 5.461 -21.859 -11.188 1 96.81 116 LYS A CA 1
ATOM 933 C C . LYS A 1 116 ? 6.727 -21.078 -11.531 1 96.81 116 LYS A C 1
ATOM 935 O O . LYS A 1 116 ? 7.754 -21.672 -11.867 1 96.81 116 LYS A O 1
ATOM 940 N N . SER A 1 117 ? 6.598 -19.781 -11.438 1 96.25 117 SER A N 1
ATOM 941 C CA . SER A 1 117 ? 7.707 -18.922 -11.844 1 96.25 117 SER A CA 1
ATOM 942 C C . SER A 1 117 ? 8.711 -18.734 -10.711 1 96.25 117 SER A C 1
ATOM 944 O O . SER A 1 117 ? 9.766 -18.141 -10.898 1 96.25 117 SER A O 1
ATOM 946 N N . TYR A 1 118 ? 8.391 -19.25 -9.562 1 97.75 118 TYR A N 1
ATOM 947 C CA . TYR A 1 118 ? 9.227 -19.156 -8.367 1 97.75 118 TYR A CA 1
ATOM 948 C C . TYR A 1 118 ? 9.289 -20.5 -7.641 1 97.75 118 TYR A C 1
ATOM 950 O O . TYR A 1 118 ? 9.414 -21.547 -8.273 1 97.75 118 TYR A O 1
ATOM 958 N N . VAL A 1 119 ? 9.398 -20.578 -6.344 1 96.69 119 VAL A N 1
ATOM 959 C CA . VAL A 1 119 ? 9.289 -21.766 -5.516 1 96.69 119 VAL A CA 1
ATOM 960 C C . VAL A 1 119 ? 7.91 -21.828 -4.871 1 96.69 119 VAL A C 1
ATOM 962 O O . VAL A 1 119 ? 7.543 -20.953 -4.082 1 96.69 119 VAL A O 1
ATOM 965 N N . ALA A 1 120 ? 7.152 -22.844 -5.191 1 97.5 120 ALA A N 1
ATOM 966 C CA . ALA A 1 120 ? 5.742 -22.938 -4.828 1 97.5 120 ALA A CA 1
ATOM 967 C C . ALA A 1 120 ? 5.551 -22.766 -3.322 1 97.5 120 ALA A C 1
ATOM 969 O O . ALA A 1 120 ? 4.645 -22.047 -2.885 1 97.5 120 ALA A O 1
ATOM 970 N N . ASP A 1 121 ? 6.406 -23.344 -2.572 1 97.5 121 ASP A N 1
ATOM 971 C CA . ASP A 1 121 ? 6.242 -23.344 -1.121 1 97.5 121 ASP A CA 1
ATOM 972 C C . ASP A 1 121 ? 6.582 -21.984 -0.524 1 97.5 121 ASP A C 1
ATOM 974 O O . ASP A 1 121 ? 6.312 -21.734 0.652 1 97.5 121 ASP A O 1
ATOM 978 N N . LYS A 1 122 ? 7.094 -21.062 -1.337 1 98.56 122 LYS A N 1
ATOM 979 C CA . LYS A 1 122 ? 7.477 -19.75 -0.855 1 98.56 122 LYS A CA 1
ATOM 980 C C . LYS A 1 122 ? 6.445 -18.688 -1.265 1 98.56 122 LYS A C 1
ATOM 982 O O . LYS A 1 122 ? 6.605 -17.516 -0.958 1 98.56 122 LYS A O 1
ATOM 987 N N . VAL A 1 123 ? 5.453 -19.125 -1.916 1 98.75 123 VAL A N 1
ATOM 988 C CA . VAL A 1 123 ? 4.336 -18.266 -2.293 1 98.75 123 VAL A CA 1
ATOM 989 C C . VAL A 1 123 ? 3.111 -18.609 -1.449 1 98.75 123 VAL A C 1
ATOM 991 O O . VAL A 1 123 ? 2.611 -19.734 -1.498 1 98.75 123 VAL A O 1
ATOM 994 N N . LYS A 1 124 ? 2.734 -17.641 -0.63 1 98.62 124 LYS A N 1
ATOM 995 C CA . LYS A 1 124 ? 1.554 -17.781 0.217 1 98.62 124 LYS A CA 1
ATOM 996 C C . LYS A 1 124 ? 0.438 -16.844 -0.225 1 98.62 124 LYS A C 1
ATOM 998 O O . LYS A 1 124 ? 0.689 -15.867 -0.935 1 98.62 124 LYS A O 1
ATOM 1003 N N . ASP A 1 125 ? -0.739 -17.156 0.112 1 97.06 125 ASP A N 1
ATOM 1004 C CA . ASP A 1 125 ? -1.863 -16.297 -0.223 1 97.06 125 ASP A CA 1
ATOM 1005 C C . ASP A 1 125 ? -2.895 -16.266 0.903 1 97.06 125 ASP A C 1
ATOM 1007 O O . ASP A 1 125 ? -2.74 -16.969 1.908 1 97.06 125 ASP A O 1
ATOM 1011 N N . GLY A 1 126 ? -3.793 -15.383 0.827 1 95.94 126 GLY A N 1
ATOM 1012 C CA . GLY A 1 126 ? -4.879 -15.289 1.789 1 95.94 126 GLY A CA 1
ATOM 1013 C C . GLY A 1 126 ? -6.098 -16.094 1.395 1 95.94 126 GLY A C 1
ATOM 1014 O O . GLY A 1 126 ? -5.973 -17.219 0.896 1 95.94 126 GLY A O 1
ATOM 1015 N N . LYS A 1 127 ? -7.227 -15.617 1.795 1 95.44 127 LYS A N 1
ATOM 1016 C CA . LYS A 1 127 ? -8.516 -16.203 1.433 1 95.44 127 LYS A CA 1
ATOM 1017 C C . LYS A 1 127 ? -9.328 -15.242 0.566 1 95.44 127 LYS A C 1
ATOM 1019 O O . LYS A 1 127 ? -9.938 -14.297 1.077 1 95.44 127 LYS A O 1
ATOM 1024 N N . PHE A 1 128 ? -9.406 -15.57 -0.696 1 94.38 128 PHE A N 1
ATOM 1025 C CA . PHE A 1 128 ? -10.039 -14.68 -1.67 1 94.38 128 PHE A CA 1
ATOM 1026 C C . PHE A 1 128 ? -11.477 -14.375 -1.271 1 94.38 128 PHE A C 1
ATOM 1028 O O . PHE A 1 128 ? -12.25 -15.289 -0.969 1 94.38 128 PHE A O 1
ATOM 1035 N N . GLY A 1 129 ? -11.766 -13.039 -1.205 1 87.75 129 GLY A N 1
ATOM 1036 C CA . GLY A 1 129 ? -13.133 -12.602 -0.978 1 87.75 129 GLY A CA 1
ATOM 1037 C C . GLY A 1 129 ? -13.5 -12.539 0.492 1 87.75 129 GLY A C 1
ATOM 1038 O O . GLY A 1 129 ? -14.586 -12.07 0.846 1 87.75 129 GLY A O 1
ATOM 1039 N N . ALA A 1 130 ? -12.68 -12.969 1.354 1 92.19 130 ALA A N 1
ATOM 1040 C CA . ALA A 1 130 ? -12.984 -13.008 2.783 1 92.19 130 ALA A CA 1
ATOM 1041 C C . ALA A 1 130 ? -12.531 -11.727 3.473 1 92.19 130 ALA A C 1
ATOM 1043 O O . ALA A 1 130 ? -11.625 -11.039 2.99 1 92.19 130 ALA A O 1
ATOM 1044 N N . TYR A 1 131 ? -13.258 -11.375 4.559 1 95.38 131 TYR A N 1
ATOM 1045 C CA . TYR A 1 131 ? -12.742 -10.367 5.477 1 95.38 131 TYR A CA 1
ATOM 1046 C C . TYR A 1 131 ? -11.5 -10.867 6.199 1 95.38 131 TYR A C 1
ATOM 1048 O O . TYR A 1 131 ? -11.562 -11.844 6.949 1 95.38 131 TYR A O 1
ATOM 1056 N N . MET A 1 132 ? -10.391 -10.18 5.977 1 97.25 132 MET A N 1
ATOM 1057 C CA . MET A 1 132 ? -9.102 -10.648 6.484 1 97.25 132 MET A CA 1
ATOM 1058 C C . MET A 1 132 ? -8.453 -9.602 7.375 1 97.25 132 MET A C 1
ATOM 1060 O O . MET A 1 132 ? -8.523 -8.406 7.086 1 97.25 132 MET A O 1
ATOM 1064 N N . ASN A 1 133 ? -7.91 -10.086 8.438 1 98.19 133 ASN A N 1
ATOM 1065 C CA . ASN A 1 133 ? -6.914 -9.32 9.18 1 98.19 133 ASN A CA 1
ATOM 1066 C C . ASN A 1 133 ? -5.508 -9.547 8.633 1 98.19 133 ASN A C 1
ATOM 1068 O O . ASN A 1 133 ? -4.938 -10.625 8.82 1 98.19 133 ASN A O 1
ATOM 1072 N N . VAL A 1 134 ? -5.004 -8.602 7.914 1 98.69 134 VAL A N 1
ATOM 1073 C CA . VAL A 1 134 ? -3.674 -8.727 7.324 1 98.69 134 VAL A CA 1
ATOM 1074 C C . VAL A 1 134 ? -2.666 -7.938 8.164 1 98.69 134 VAL A C 1
ATOM 1076 O O . VAL A 1 134 ? -2.779 -6.719 8.297 1 98.69 134 VAL A O 1
ATOM 1079 N N . GLN A 1 135 ? -1.754 -8.602 8.703 1 98.81 135 GLN A N 1
ATOM 1080 C CA . GLN A 1 135 ? -0.716 -8 9.539 1 98.81 135 GLN A CA 1
ATOM 1081 C C . GLN A 1 135 ? 0.597 -7.875 8.773 1 98.81 135 GLN A C 1
ATOM 1083 O O . GLN A 1 135 ? 1.11 -8.859 8.242 1 98.81 135 GLN A O 1
ATOM 1088 N N . ILE A 1 136 ? 1.061 -6.691 8.703 1 98.88 136 ILE A N 1
ATOM 1089 C CA . ILE A 1 136 ? 2.268 -6.398 7.938 1 98.88 136 ILE A CA 1
ATOM 1090 C C . ILE A 1 136 ? 3.297 -5.719 8.844 1 98.88 136 ILE A C 1
ATOM 1092 O O . ILE A 1 136 ? 3.018 -4.68 9.438 1 98.88 136 ILE A O 1
ATOM 1096 N N . GLU A 1 137 ? 4.406 -6.27 9.023 1 98.75 137 GLU A N 1
ATOM 1097 C CA . GLU A 1 137 ? 5.555 -5.598 9.633 1 98.75 137 GLU A CA 1
ATOM 1098 C C . GLU A 1 137 ? 6.574 -5.191 8.57 1 98.75 137 GLU A C 1
ATOM 1100 O O . GLU A 1 137 ? 7.422 -5.996 8.172 1 98.75 137 GLU A O 1
ATOM 1105 N N . ASN A 1 138 ? 6.512 -3.945 8.172 1 98.62 138 ASN A N 1
ATOM 1106 C CA . ASN A 1 138 ? 7.34 -3.439 7.078 1 98.62 138 ASN A CA 1
ATOM 1107 C C . ASN A 1 138 ? 8.805 -3.328 7.492 1 98.62 138 ASN A C 1
ATOM 1109 O O . ASN A 1 138 ? 9.109 -2.953 8.625 1 98.62 138 ASN A O 1
ATOM 1113 N N . ASP A 1 139 ? 9.625 -3.656 6.602 1 97.31 139 ASP A N 1
ATOM 1114 C CA . ASP A 1 139 ? 11.07 -3.477 6.715 1 97.31 139 ASP A CA 1
ATOM 1115 C C . ASP A 1 139 ? 11.523 -2.213 5.988 1 97.31 139 ASP A C 1
ATOM 1117 O O . ASP A 1 139 ? 11.727 -2.229 4.77 1 97.31 139 ASP A O 1
ATOM 1121 N N . GLY A 1 140 ? 11.672 -1.095 6.793 1 92.75 140 GLY A N 1
ATOM 1122 C CA . GLY A 1 140 ? 12.07 0.131 6.121 1 92.75 140 GLY A CA 1
ATOM 1123 C C . GLY A 1 140 ? 11.242 1.332 6.527 1 92.75 140 GLY A C 1
ATOM 1124 O O . GLY A 1 140 ? 11.609 2.07 7.441 1 92.75 140 GLY A O 1
ATOM 1125 N N . PRO A 1 141 ? 10.109 1.447 5.953 1 96.81 141 PRO A N 1
ATOM 1126 C CA . PRO A 1 141 ? 9.359 0.69 4.945 1 96.81 141 PRO A CA 1
ATOM 1127 C C . PRO A 1 141 ? 9.859 0.948 3.525 1 96.81 141 PRO A C 1
ATOM 1129 O O . PRO A 1 141 ? 10.469 1.988 3.26 1 96.81 141 PRO A O 1
ATOM 1132 N N . VAL A 1 142 ? 9.703 -0.014 2.662 1 97.62 142 VAL A N 1
ATOM 1133 C CA . VAL A 1 142 ? 9.867 0.053 1.214 1 97.62 142 VAL A CA 1
ATOM 1134 C C . VAL A 1 142 ? 8.586 -0.419 0.526 1 97.62 142 VAL A C 1
ATOM 1136 O O . VAL A 1 142 ? 8.195 -1.581 0.657 1 97.62 142 VAL A O 1
ATOM 1139 N N . THR A 1 143 ? 7.898 0.468 -0.147 1 98.19 143 THR A N 1
ATOM 1140 C CA . THR A 1 143 ? 6.664 0.159 -0.86 1 98.19 143 THR A CA 1
ATOM 1141 C C . THR A 1 143 ? 6.746 0.632 -2.309 1 98.19 143 THR A C 1
ATOM 1143 O O . THR A 1 143 ? 7.098 1.783 -2.572 1 98.19 143 THR A O 1
ATOM 1146 N N . ILE A 1 144 ? 6.41 -0.223 -3.225 1 96.81 144 ILE A N 1
ATOM 1147 C CA . ILE A 1 144 ? 6.406 0.145 -4.637 1 96.81 144 ILE A CA 1
ATOM 1148 C C . ILE A 1 144 ? 5.035 -0.153 -5.242 1 96.81 144 ILE A C 1
ATOM 1150 O O . ILE A 1 144 ? 4.328 -1.051 -4.781 1 96.81 144 ILE A O 1
ATOM 1154 N N . LEU A 1 145 ? 4.734 0.618 -6.234 1 97.06 145 LEU A N 1
ATOM 1155 C CA . LEU A 1 145 ? 3.48 0.466 -6.965 1 97.06 145 LEU A CA 1
ATOM 1156 C C . LEU A 1 145 ? 3.734 -0.032 -8.383 1 97.06 145 LEU A C 1
ATOM 1158 O O . LEU A 1 145 ? 4.559 0.533 -9.109 1 97.06 145 LEU A O 1
ATOM 1162 N N . LEU A 1 146 ? 3.025 -1.083 -8.734 1 96.88 146 LEU A N 1
ATOM 1163 C CA . LEU A 1 146 ? 3.096 -1.597 -10.102 1 96.88 146 LEU A CA 1
ATOM 1164 C C . LEU A 1 146 ? 1.727 -1.548 -10.773 1 96.88 146 LEU A C 1
ATOM 1166 O O . LEU A 1 146 ? 0.704 -1.778 -10.117 1 96.88 146 LEU A O 1
ATOM 1170 N N . ASP A 1 147 ? 1.703 -1.259 -11.953 1 96.31 147 ASP A N 1
ATOM 1171 C CA . ASP A 1 147 ? 0.533 -1.294 -12.82 1 96.31 147 ASP A CA 1
ATOM 1172 C C . ASP A 1 147 ? 0.876 -1.908 -14.18 1 96.31 147 ASP A C 1
ATOM 1174 O O . ASP A 1 147 ? 1.741 -1.401 -14.891 1 96.31 147 ASP A O 1
ATOM 1178 N N . SER A 1 148 ? 0.188 -2.979 -14.516 1 96.88 148 SER A N 1
ATOM 1179 C CA . SER A 1 148 ? 0.521 -3.711 -15.734 1 96.88 148 SER A CA 1
ATOM 1180 C C . SER A 1 148 ? 0.164 -2.906 -16.984 1 96.88 148 SER A C 1
ATOM 1182 O O . SER A 1 148 ? 0.66 -3.189 -18.078 1 96.88 148 SER A O 1
ATOM 1184 N N . LYS A 1 149 ? -0.674 -1.823 -16.891 1 93.75 149 LYS A N 1
ATOM 1185 C CA . LYS A 1 149 ? -1.094 -1.02 -18.031 1 93.75 149 LYS A CA 1
ATOM 1186 C C . LYS A 1 149 ? -0.401 0.34 -18.031 1 93.75 149 LYS A C 1
ATOM 1188 O O . LYS A 1 149 ? -0.437 1.061 -19.031 1 93.75 149 LYS A O 1
ATOM 1193 N N . ALA A 1 150 ? 0.186 0.675 -16.875 1 88.5 150 ALA A N 1
ATOM 1194 C CA . ALA A 1 150 ? 0.989 1.888 -16.734 1 88.5 150 ALA A CA 1
ATOM 1195 C C . ALA A 1 150 ? 2.35 1.577 -16.125 1 88.5 150 ALA A C 1
ATOM 1197 O O . ALA A 1 150 ? 2.629 1.972 -14.992 1 88.5 150 ALA A O 1
ATOM 1198 N N . ARG A 1 151 ? 3.232 1.044 -16.906 1 85.81 151 ARG A N 1
ATOM 1199 C CA . ARG A 1 151 ? 4.461 0.437 -16.406 1 85.81 151 ARG A CA 1
ATOM 1200 C C . ARG A 1 151 ? 5.492 1.503 -16.047 1 85.81 151 ARG A C 1
ATOM 1202 O O . ARG A 1 151 ? 6.453 1.227 -15.328 1 85.81 151 ARG A O 1
ATOM 1209 N N . ASP A 1 152 ? 5.27 2.863 -16.5 1 77.5 152 ASP A N 1
ATOM 1210 C CA . ASP A 1 152 ? 6.156 3.959 -16.125 1 77.5 152 ASP A CA 1
ATOM 1211 C C . ASP A 1 152 ? 5.527 4.836 -15.047 1 77.5 152 ASP A C 1
ATOM 1213 O O . ASP A 1 152 ? 5.98 5.957 -14.805 1 77.5 152 ASP A O 1
ATOM 1217 N N . TYR A 1 153 ? 4.645 4.297 -14.461 1 68.75 153 TYR A N 1
ATOM 1218 C CA . TYR A 1 153 ? 3.939 5.059 -13.438 1 68.75 153 TYR A CA 1
ATOM 1219 C C . TYR A 1 153 ? 4.785 5.188 -12.172 1 68.75 153 TYR A C 1
ATOM 1221 O O . TYR A 1 153 ? 5.531 4.27 -11.82 1 68.75 153 TYR A O 1
ATOM 1229 N N . MET B 1 1 ? 1.985 14.242 -5.617 1 97.94 1 MET B N 1
ATOM 1230 C CA . MET B 1 1 ? 1.982 13.516 -4.352 1 97.94 1 MET B CA 1
ATOM 1231 C C . MET B 1 1 ? 1.154 12.242 -4.461 1 97.94 1 MET B C 1
ATOM 1233 O O . MET B 1 1 ? 0.11 12.227 -5.117 1 97.94 1 MET B O 1
ATOM 1237 N N . ARG B 1 2 ? 1.683 11.164 -3.881 1 97.69 2 ARG B N 1
ATOM 1238 C CA . ARG B 1 2 ? 0.959 9.898 -3.854 1 97.69 2 ARG B CA 1
ATOM 1239 C C . ARG B 1 2 ? 0.733 9.422 -2.422 1 97.69 2 ARG B C 1
ATOM 1241 O O . ARG B 1 2 ? 1.554 9.688 -1.539 1 97.69 2 ARG B O 1
ATOM 1248 N N . ALA B 1 3 ? -0.37 8.758 -2.256 1 98.31 3 ALA B N 1
ATOM 1249 C CA . ALA B 1 3 ? -0.671 8.172 -0.952 1 98.31 3 ALA B CA 1
ATOM 1250 C C . ALA B 1 3 ? -1.218 6.754 -1.102 1 98.31 3 ALA B C 1
ATOM 1252 O O . ALA B 1 3 ? -2.08 6.5 -1.946 1 98.31 3 ALA B O 1
ATOM 1253 N N . VAL B 1 4 ? -0.648 5.828 -0.425 1 98.56 4 VAL B N 1
ATOM 1254 C CA . VAL B 1 4 ? -1.248 4.516 -0.192 1 98.56 4 VAL B CA 1
ATOM 1255 C C . VAL B 1 4 ? -1.983 4.516 1.146 1 98.56 4 VAL B C 1
ATOM 1257 O O . VAL B 1 4 ? -1.358 4.609 2.205 1 98.56 4 VAL B O 1
ATOM 1260 N N . ILE B 1 5 ? -3.271 4.395 1.093 1 98.75 5 ILE B N 1
ATOM 1261 C CA . ILE B 1 5 ? -4.098 4.469 2.293 1 98.75 5 ILE B CA 1
ATOM 1262 C C . ILE B 1 5 ? -4.57 3.066 2.68 1 98.75 5 ILE B C 1
ATOM 1264 O O . ILE B 1 5 ? -5.207 2.379 1.879 1 98.75 5 ILE B O 1
ATOM 1268 N N . GLN B 1 6 ? -4.309 2.688 3.881 1 98.81 6 GLN B N 1
ATOM 1269 C CA . GLN B 1 6 ? -4.754 1.39 4.379 1 98.81 6 GLN B CA 1
ATOM 1270 C C . GLN B 1 6 ? -5.629 1.547 5.617 1 98.81 6 GLN B C 1
ATOM 1272 O O . GLN B 1 6 ? -5.223 2.178 6.594 1 98.81 6 GLN B O 1
ATOM 1277 N N . ARG B 1 7 ? -6.805 1.025 5.562 1 98.81 7 ARG B N 1
ATOM 1278 C CA . ARG B 1 7 ? -7.672 0.96 6.734 1 98.81 7 ARG B CA 1
ATOM 1279 C C . ARG B 1 7 ? -7.125 -0.018 7.766 1 98.81 7 ARG B C 1
ATOM 1281 O O . ARG B 1 7 ? -6.785 -1.155 7.434 1 98.81 7 ARG B O 1
ATOM 1288 N N . VAL B 1 8 ? -7.113 0.449 9.109 1 98.81 8 VAL B N 1
ATOM 1289 C CA . VAL B 1 8 ? -6.367 -0.391 10.039 1 98.81 8 VAL B CA 1
ATOM 1290 C C . VAL B 1 8 ? -7.137 -0.514 11.352 1 98.81 8 VAL B C 1
ATOM 1292 O O . VAL B 1 8 ? -7.859 0.403 11.742 1 98.81 8 VAL B O 1
ATOM 1295 N N . HIS B 1 9 ? -6.887 -1.655 11.961 1 98.56 9 HIS B N 1
ATOM 1296 C CA . HIS B 1 9 ? -7.246 -1.792 13.367 1 98.56 9 HIS B CA 1
ATOM 1297 C C . HIS B 1 9 ? -6.246 -1.068 14.258 1 98.56 9 HIS B C 1
ATOM 1299 O O . HIS B 1 9 ? -6.625 -0.495 15.289 1 98.56 9 HIS B O 1
ATOM 1305 N N . LYS B 1 10 ? -5.086 -1.145 13.883 1 98.81 10 LYS B N 1
ATOM 1306 C CA . LYS B 1 10 ? -3.99 -0.449 14.555 1 98.81 10 LYS B CA 1
ATOM 1307 C C . LYS B 1 10 ? -2.754 -0.381 13.664 1 98.81 10 LYS B C 1
ATOM 1309 O O . LYS B 1 10 ? -2.611 -1.171 12.727 1 98.81 10 LYS B O 1
ATOM 1314 N N . ALA B 1 11 ? -1.887 0.535 13.945 1 98.88 11 ALA B N 1
ATOM 1315 C CA . ALA B 1 11 ? -0.595 0.698 13.289 1 98.88 11 ALA B CA 1
ATOM 1316 C C . ALA B 1 11 ? 0.421 1.35 14.219 1 98.88 11 ALA B C 1
ATOM 1318 O O . ALA B 1 11 ? 0.047 2.051 15.164 1 98.88 11 ALA B O 1
ATOM 1319 N N . ALA B 1 12 ? 1.652 1.068 13.953 1 98.81 12 ALA B N 1
ATOM 1320 C CA . ALA B 1 12 ? 2.707 1.612 14.805 1 98.81 12 ALA B CA 1
ATOM 1321 C C . ALA B 1 12 ? 4.004 1.793 14.023 1 98.81 12 ALA B C 1
ATOM 1323 O O . ALA B 1 12 ? 4.254 1.08 13.047 1 98.81 12 ALA B O 1
ATOM 1324 N N . VAL B 1 13 ? 4.742 2.727 14.477 1 98.75 13 VAL B N 1
ATOM 1325 C CA . VAL B 1 13 ? 6.066 2.977 13.922 1 98.75 13 VAL B CA 1
ATOM 1326 C C . VAL B 1 13 ? 7.117 2.869 15.023 1 98.75 13 VAL B C 1
ATOM 1328 O O . VAL B 1 13 ? 7.016 3.543 16.047 1 98.75 13 VAL B O 1
ATOM 1331 N N . LEU B 1 14 ? 8.055 2.021 14.742 1 98.5 14 LEU B N 1
ATOM 1332 C CA . LEU B 1 14 ? 9.188 1.887 15.648 1 98.5 14 LEU B CA 1
ATOM 1333 C C . LEU B 1 14 ? 10.492 2.25 14.945 1 98.5 14 LEU B C 1
ATOM 1335 O O . LEU B 1 14 ? 10.672 1.939 13.766 1 98.5 14 LEU B O 1
ATOM 1339 N N . VAL B 1 15 ? 11.375 2.84 15.633 1 97.19 15 VAL B N 1
ATOM 1340 C CA . VAL B 1 15 ? 12.773 3.01 15.25 1 97.19 15 VAL B CA 1
ATOM 1341 C C . VAL B 1 15 ? 13.68 2.287 16.234 1 97.19 15 VAL B C 1
ATOM 1343 O O . VAL B 1 15 ? 13.758 2.668 17.406 1 97.19 15 VAL B O 1
ATOM 1346 N N . GLY B 1 16 ? 14.32 1.257 15.664 1 94.12 16 GLY B N 1
ATOM 1347 C CA . GLY B 1 16 ? 14.898 0.346 16.641 1 94.12 16 GLY B CA 1
ATOM 1348 C C . GLY B 1 16 ? 13.867 -0.278 17.562 1 94.12 16 GLY B C 1
ATOM 1349 O O . GLY B 1 16 ? 12.891 -0.866 17.094 1 94.12 16 GLY B O 1
ATOM 1350 N N . GLU B 1 17 ? 14.062 -0.101 18.859 1 94.19 17 GLU B N 1
ATOM 1351 C CA . GLU B 1 17 ? 13.117 -0.646 19.828 1 94.19 17 GLU B CA 1
ATOM 1352 C C . GLU B 1 17 ? 12.195 0.443 20.375 1 94.19 17 GLU B C 1
ATOM 1354 O O . GLU B 1 17 ? 11.289 0.161 21.156 1 94.19 17 GLU B O 1
ATOM 1359 N N . GLU B 1 18 ? 12.359 1.598 19.859 1 97.12 18 GLU B N 1
ATOM 1360 C CA . GLU B 1 18 ? 11.594 2.723 20.391 1 97.12 18 GLU B CA 1
ATOM 1361 C C . GLU B 1 18 ? 10.312 2.945 19.594 1 97.12 18 GLU B C 1
ATOM 1363 O O . GLU B 1 18 ? 10.344 3.051 18.375 1 97.12 18 GLU B O 1
ATOM 1368 N N . LEU B 1 19 ? 9.273 2.998 20.312 1 98.19 19 LEU B N 1
ATOM 1369 C CA . LEU B 1 19 ? 7.992 3.34 19.703 1 98.19 19 LEU B CA 1
ATOM 1370 C C . LEU B 1 19 ? 7.91 4.836 19.406 1 98.19 19 LEU B C 1
ATOM 1372 O O . LEU B 1 19 ? 7.945 5.652 20.328 1 98.19 19 LEU B O 1
ATOM 1376 N N . ILE B 1 20 ? 7.766 5.211 18.203 1 98.12 20 ILE B N 1
ATOM 1377 C CA . ILE B 1 20 ? 7.68 6.605 17.781 1 98.12 20 ILE B CA 1
ATOM 1378 C C . ILE B 1 20 ? 6.234 7.082 17.875 1 98.12 20 ILE B C 1
ATOM 1380 O O . ILE B 1 20 ? 5.957 8.148 18.438 1 98.12 20 ILE B O 1
ATOM 1384 N N . SER B 1 21 ? 5.344 6.289 17.312 1 98.38 21 SER B N 1
ATOM 1385 C CA . SER B 1 21 ? 3.92 6.598 17.359 1 98.38 21 SER B CA 1
ATOM 1386 C C . SER B 1 21 ? 3.076 5.383 17 1 98.38 21 SER B C 1
ATOM 1388 O O . SER B 1 21 ? 3.598 4.387 16.5 1 98.38 21 SER B O 1
ATOM 1390 N N . SER B 1 22 ? 1.83 5.438 17.375 1 98.75 22 SER B N 1
ATOM 1391 C CA . SER B 1 22 ? 0.877 4.375 17.062 1 98.75 22 SER B CA 1
ATOM 1392 C C . SER B 1 22 ? -0.549 4.914 17.016 1 98.75 22 SER B C 1
ATOM 1394 O O . SER B 1 22 ? -0.835 5.984 17.562 1 98.75 22 SER B O 1
ATOM 1396 N N . ILE B 1 23 ? -1.328 4.203 16.344 1 98.88 23 ILE B N 1
ATOM 1397 C CA . ILE B 1 23 ? -2.752 4.523 16.312 1 98.88 23 ILE B CA 1
ATOM 1398 C C . ILE B 1 23 ? -3.572 3.242 16.453 1 98.88 23 ILE B C 1
ATOM 1400 O O . ILE B 1 23 ? -3.086 2.15 16.156 1 98.88 23 ILE B O 1
ATOM 1404 N N . ASP B 1 24 ? -4.75 3.416 16.953 1 98.25 24 ASP B N 1
ATOM 1405 C CA . ASP B 1 24 ? -5.742 2.35 16.859 1 98.25 24 ASP B CA 1
ATOM 1406 C C . ASP B 1 24 ? -6.547 2.453 15.57 1 98.25 24 ASP B C 1
ATOM 1408 O O . ASP B 1 24 ? -5.977 2.621 14.492 1 98.25 24 ASP B O 1
ATOM 1412 N N . ARG B 1 25 ? -7.828 2.451 15.633 1 98.5 25 ARG B N 1
ATOM 1413 C CA . ARG B 1 25 ? -8.641 2.41 14.422 1 98.5 25 ARG B CA 1
ATOM 1414 C C . ARG B 1 25 ? -8.445 3.674 13.594 1 98.5 25 ARG B C 1
ATOM 1416 O O . ARG B 1 25 ? -8.375 4.777 14.133 1 98.5 25 ARG B O 1
ATOM 1423 N N . GLY B 1 26 ? -8.297 3.529 12.336 1 98.81 26 GLY B N 1
ATOM 1424 C CA . GLY B 1 26 ? -8.133 4.633 11.406 1 98.81 26 GLY B CA 1
ATOM 1425 C C . GLY B 1 26 ? -7.438 4.227 10.117 1 98.81 26 GLY B C 1
ATOM 1426 O O . GLY B 1 26 ? -7.742 3.182 9.539 1 98.81 26 GLY B O 1
ATOM 1427 N N . ILE B 1 27 ? -6.539 5.152 9.656 1 98.94 27 ILE B N 1
ATOM 1428 C CA . ILE B 1 27 ? -5.84 4.84 8.414 1 98.94 27 ILE B CA 1
ATOM 1429 C C . ILE B 1 27 ? -4.336 5.031 8.602 1 98.94 27 ILE B C 1
ATOM 1431 O O . ILE B 1 27 ? -3.904 5.953 9.305 1 98.94 27 ILE B O 1
ATOM 1435 N N . CYS B 1 28 ? -3.596 4.086 8.133 1 98.94 28 CYS B N 1
ATOM 1436 C CA . CYS B 1 28 ? -2.16 4.238 7.934 1 98.94 28 CYS B CA 1
ATOM 1437 C C . CYS B 1 28 ? -1.848 4.633 6.496 1 98.94 28 CYS B C 1
ATOM 1439 O O . CYS B 1 28 ? -2.252 3.943 5.559 1 98.94 28 CYS B O 1
ATOM 1441 N N . VAL B 1 29 ? -1.097 5.746 6.34 1 98.88 29 VAL B N 1
ATOM 1442 C CA . VAL B 1 29 ? -0.911 6.332 5.016 1 98.88 29 VAL B CA 1
ATOM 1443 C C . VAL B 1 29 ? 0.579 6.418 4.691 1 98.88 29 VAL B C 1
ATOM 1445 O O . VAL B 1 29 ? 1.344 7.051 5.426 1 98.88 29 VAL B O 1
ATOM 1448 N N . LEU B 1 30 ? 0.989 5.727 3.65 1 98.75 30 LEU B N 1
ATOM 1449 C CA . LEU B 1 30 ? 2.314 5.93 3.078 1 98.75 30 LEU B CA 1
ATOM 1450 C C . LEU B 1 30 ? 2.299 7.074 2.07 1 98.75 30 LEU B C 1
ATOM 1452 O O . LEU B 1 30 ? 1.527 7.051 1.108 1 98.75 30 LEU B O 1
ATOM 1456 N N . ILE B 1 31 ? 3.16 8.047 2.299 1 98.5 31 ILE B N 1
ATOM 1457 C CA . ILE B 1 31 ? 3.109 9.281 1.521 1 98.5 31 ILE B CA 1
ATOM 1458 C C . ILE B 1 31 ? 4.375 9.406 0.673 1 98.5 31 ILE B C 1
ATOM 1460 O O . ILE B 1 31 ? 5.488 9.391 1.202 1 98.5 31 ILE B O 1
ATOM 1464 N N . GLY B 1 32 ? 4.176 9.531 -0.614 1 98.12 32 GLY B N 1
ATOM 1465 C CA . GLY B 1 32 ? 5.258 9.836 -1.534 1 98.12 32 GLY B CA 1
ATOM 1466 C C . GLY B 1 32 ? 5.203 11.258 -2.068 1 98.12 32 GLY B C 1
ATOM 1467 O O . GLY B 1 32 ? 4.137 11.742 -2.455 1 98.12 32 GLY B O 1
ATOM 1468 N N . LEU B 1 33 ? 6.348 11.891 -2.061 1 98.38 33 LEU B N 1
ATOM 1469 C CA . LEU B 1 33 ? 6.461 13.25 -2.588 1 98.38 33 LEU B CA 1
ATOM 1470 C C . LEU B 1 33 ? 7.164 13.25 -3.939 1 98.38 33 LEU B C 1
ATOM 1472 O O . LEU B 1 33 ? 8.258 12.695 -4.074 1 98.38 33 LEU B O 1
ATOM 1476 N N . ASN B 1 34 ? 6.555 13.859 -4.859 1 97.56 34 ASN B N 1
ATOM 1477 C CA . ASN B 1 34 ? 7.156 14.062 -6.172 1 97.56 34 ASN B CA 1
ATOM 1478 C C . ASN B 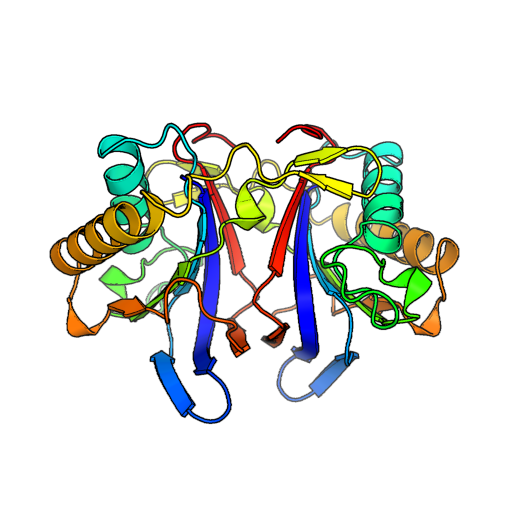1 34 ? 8.023 15.32 -6.211 1 97.56 34 ASN B C 1
ATOM 1480 O O . ASN B 1 34 ? 7.727 16.297 -5.527 1 97.56 34 ASN B O 1
ATOM 1484 N N . ARG B 1 35 ? 8.922 15.312 -7.07 1 96.5 35 ARG B N 1
ATOM 1485 C CA . ARG B 1 35 ? 9.828 16.453 -7.172 1 96.5 35 ARG B CA 1
ATOM 1486 C C . ARG B 1 35 ? 9.078 17.703 -7.605 1 96.5 35 ARG B C 1
ATOM 1488 O O . ARG B 1 35 ? 9.516 18.828 -7.305 1 96.5 35 ARG B O 1
ATOM 1495 N N . ASP B 1 36 ? 7.93 17.531 -8.273 1 96.44 36 ASP B N 1
ATOM 1496 C CA . ASP B 1 36 ? 7.191 18.672 -8.812 1 96.44 36 ASP B CA 1
ATOM 1497 C C . ASP B 1 36 ? 5.945 18.953 -7.984 1 96.44 36 ASP B C 1
ATOM 1499 O O . ASP B 1 36 ? 5.059 19.688 -8.422 1 96.44 36 ASP B O 1
ATOM 1503 N N . ASP B 1 37 ? 5.875 18.438 -6.879 1 97.94 37 ASP B N 1
ATOM 1504 C CA . ASP B 1 37 ? 4.695 18.656 -6.043 1 97.94 37 ASP B CA 1
ATOM 1505 C C . ASP B 1 37 ? 4.594 20.109 -5.605 1 97.94 37 ASP B C 1
ATOM 1507 O O . ASP B 1 37 ? 5.602 20.75 -5.293 1 97.94 37 ASP B O 1
ATOM 1511 N N . SER B 1 38 ? 3.449 20.656 -5.543 1 97.44 38 SER B N 1
ATOM 1512 C CA . SER B 1 38 ? 3.123 21.984 -5.047 1 97.44 38 SER B CA 1
ATOM 1513 C C . SER B 1 38 ? 2.238 21.922 -3.805 1 97.44 38 SER B C 1
ATOM 1515 O O . SER B 1 38 ? 1.847 20.828 -3.381 1 97.44 38 SER B O 1
ATOM 1517 N N . ASP B 1 39 ? 1.929 23.078 -3.355 1 96.81 39 ASP B N 1
ATOM 1518 C CA . ASP B 1 39 ? 1.033 23.156 -2.205 1 96.81 39 ASP B CA 1
ATOM 1519 C C . ASP B 1 39 ? -0.355 22.625 -2.555 1 96.81 39 ASP B C 1
ATOM 1521 O O . ASP B 1 39 ? -1.04 22.047 -1.702 1 96.81 39 ASP B O 1
ATOM 1525 N N . GLU B 1 40 ? -0.672 22.828 -3.764 1 97.44 40 GLU B N 1
ATOM 1526 C CA . GLU B 1 40 ? -1.975 22.344 -4.207 1 97.44 40 GLU B CA 1
ATOM 1527 C C . GLU B 1 40 ? -2.051 20.828 -4.121 1 97.44 40 GLU B C 1
ATOM 1529 O O . GLU B 1 40 ? -3.098 20.266 -3.779 1 97.44 40 GLU B O 1
ATOM 1534 N N . ASP B 1 41 ? -0.958 20.156 -4.457 1 97.81 41 ASP B N 1
ATOM 1535 C CA . ASP B 1 41 ? -0.908 18.703 -4.355 1 97.81 41 ASP B CA 1
ATOM 1536 C C . ASP B 1 41 ? -1.087 18.25 -2.908 1 97.81 41 ASP B C 1
ATOM 1538 O O . ASP B 1 41 ? -1.863 17.328 -2.631 1 97.81 41 ASP B O 1
ATOM 1542 N N . ALA B 1 42 ? -0.426 18.906 -2.016 1 98 42 ALA B N 1
ATOM 1543 C CA . ALA B 1 42 ? -0.5 18.578 -0.596 1 98 42 ALA B CA 1
ATOM 1544 C C . ALA B 1 42 ? -1.909 18.797 -0.053 1 98 42 ALA B C 1
ATOM 1546 O O . ALA B 1 42 ? -2.424 17.969 0.708 1 98 42 ALA B O 1
ATOM 1547 N N . GLU B 1 43 ? -2.453 19.891 -0.469 1 97.5 43 GLU B N 1
ATOM 1548 C CA . GLU B 1 43 ? -3.807 20.219 -0.025 1 97.5 43 GLU B CA 1
ATOM 1549 C C . GLU B 1 43 ? -4.809 19.172 -0.489 1 97.5 43 GLU B C 1
ATOM 1551 O O . GLU B 1 43 ? -5.699 18.781 0.268 1 97.5 43 GLU B O 1
ATOM 1556 N N . TYR B 1 44 ? -4.664 18.781 -1.705 1 97.19 44 TYR B N 1
ATOM 1557 C CA . TYR B 1 44 ? -5.559 17.781 -2.26 1 97.19 44 TYR B CA 1
ATOM 1558 C C . TYR B 1 44 ? -5.477 16.484 -1.463 1 97.19 44 TYR B C 1
ATOM 1560 O O . TYR B 1 44 ? -6.5 15.93 -1.049 1 97.19 44 TYR B O 1
ATOM 1568 N N . ILE B 1 45 ? -4.305 15.992 -1.256 1 98.12 45 ILE B N 1
ATOM 1569 C CA . ILE B 1 45 ? -4.113 14.734 -0.549 1 98.12 45 ILE B CA 1
ATOM 1570 C C . ILE B 1 45 ? -4.641 14.852 0.879 1 98.12 45 ILE B C 1
ATOM 1572 O O . ILE B 1 45 ? -5.348 13.969 1.365 1 98.12 45 ILE B O 1
ATOM 1576 N N . ALA B 1 46 ? -4.332 15.961 1.564 1 98.31 46 ALA B N 1
ATOM 1577 C CA . ALA B 1 46 ? -4.785 16.172 2.938 1 98.31 46 ALA B CA 1
ATOM 1578 C C . ALA B 1 46 ? -6.309 16.141 3.021 1 98.31 46 ALA B C 1
ATOM 1580 O O . ALA B 1 46 ? -6.871 15.461 3.891 1 98.31 46 ALA B O 1
ATOM 1581 N N . ARG B 1 47 ? -6.902 16.859 2.143 1 97.44 47 ARG B N 1
ATOM 1582 C CA . ARG B 1 47 ? -8.359 16.891 2.115 1 97.44 47 ARG B CA 1
ATOM 1583 C C . ARG B 1 47 ? -8.945 15.508 1.903 1 97.44 47 ARG B C 1
ATOM 1585 O O . ARG B 1 47 ? -9.914 15.125 2.57 1 97.44 47 ARG B O 1
ATOM 1592 N N . LYS B 1 48 ? -8.406 14.797 1.019 1 97.5 48 LYS B N 1
ATOM 1593 C CA . LYS B 1 48 ? -8.922 13.461 0.72 1 97.5 48 LYS B CA 1
ATOM 1594 C C . LYS B 1 48 ? -8.703 12.516 1.896 1 97.5 48 LYS B C 1
ATOM 1596 O O . LYS B 1 48 ? -9.578 11.703 2.211 1 97.5 48 LYS B O 1
ATOM 1601 N N . LEU B 1 49 ? -7.582 12.562 2.549 1 98.5 49 LEU B N 1
ATOM 1602 C CA . LEU B 1 49 ? -7.305 11.688 3.68 1 98.5 49 LEU B CA 1
ATOM 1603 C C . LEU B 1 49 ? -8.367 11.844 4.762 1 98.5 49 LEU B C 1
ATOM 1605 O O . LEU B 1 49 ? -8.812 10.852 5.352 1 98.5 49 LEU B O 1
ATOM 1609 N N . VAL B 1 50 ? -8.781 13.023 4.977 1 98.56 50 VAL B N 1
ATOM 1610 C CA . VAL B 1 50 ? -9.68 13.336 6.082 1 98.56 50 VAL B CA 1
ATOM 1611 C C . VAL B 1 50 ? -11.109 12.93 5.711 1 98.56 50 VAL B C 1
ATOM 1613 O O . VAL B 1 50 ? -11.883 12.516 6.574 1 98.56 50 VAL B O 1
ATOM 1616 N N . ASN B 1 51 ? -11.398 12.945 4.395 1 98.31 51 ASN B N 1
ATOM 1617 C CA . ASN B 1 51 ? -12.812 12.945 4.035 1 98.31 51 ASN B CA 1
ATOM 1618 C C . ASN B 1 51 ? -13.188 11.672 3.279 1 98.31 51 ASN B C 1
ATOM 1620 O O . ASN B 1 51 ? -14.375 11.367 3.135 1 98.31 51 ASN B O 1
ATOM 1624 N N . VAL B 1 52 ? -12.266 10.961 2.742 1 97.88 52 VAL B N 1
ATOM 1625 C CA . VAL B 1 52 ? -12.594 9.789 1.93 1 97.88 52 VAL B CA 1
ATOM 1626 C C . VAL B 1 52 ? -13.383 8.781 2.766 1 97.88 52 VAL B C 1
ATOM 1628 O O . VAL B 1 52 ? -13.078 8.57 3.941 1 97.88 52 VAL B O 1
ATOM 1631 N N . ARG B 1 53 ? -14.352 8.156 2.156 1 98.12 53 ARG B N 1
ATOM 1632 C CA . ARG B 1 53 ? -15.266 7.27 2.875 1 98.12 53 ARG B CA 1
ATOM 1633 C C . ARG B 1 53 ? -14.805 5.82 2.791 1 98.12 53 ARG B C 1
ATOM 1635 O O . ARG B 1 53 ? -15.023 5.152 1.777 1 98.12 53 ARG B O 1
ATOM 1642 N N . LEU B 1 54 ? -14.289 5.336 3.926 1 97.81 54 LEU B N 1
ATOM 1643 C CA . LEU B 1 54 ? -13.664 4.02 3.914 1 97.81 54 LEU B CA 1
ATOM 1644 C C . LEU B 1 54 ? -14.289 3.111 4.969 1 97.81 54 LEU B C 1
ATOM 1646 O O . LEU B 1 54 ? -14.016 1.91 5.004 1 97.81 54 LEU B O 1
ATOM 1650 N N . PHE B 1 55 ? -15.156 3.656 5.801 1 98.19 55 PHE B N 1
ATOM 1651 C CA . PHE B 1 55 ? -15.633 2.908 6.957 1 98.19 55 PHE B CA 1
ATOM 1652 C C . PHE B 1 55 ? -17.125 2.641 6.852 1 98.19 55 PHE B C 1
ATOM 1654 O O . PHE B 1 55 ? -17.844 3.377 6.176 1 98.19 55 PHE B O 1
ATOM 1661 N N . GLU B 1 56 ? -17.469 1.624 7.543 1 96.38 56 GLU B N 1
ATOM 1662 C CA . GLU B 1 56 ? -18.875 1.238 7.582 1 96.38 56 GLU B CA 1
ATOM 1663 C C . GLU B 1 56 ? -19.672 2.186 8.469 1 96.38 56 GLU B C 1
ATOM 1665 O O . GLU B 1 56 ? -19.219 2.596 9.531 1 96.38 56 GLU B O 1
ATOM 1670 N N . ASN B 1 57 ? -20.812 2.586 7.945 1 96.94 57 ASN B N 1
ATOM 1671 C CA . ASN B 1 57 ? -21.797 3.232 8.805 1 96.94 57 ASN B CA 1
ATOM 1672 C C . ASN B 1 57 ? -22.453 2.236 9.75 1 96.94 57 ASN B C 1
ATOM 1674 O O . ASN B 1 57 ? -23.281 1.424 9.32 1 96.94 57 ASN B O 1
ATOM 1678 N N . LYS B 1 58 ? -22.172 2.314 10.914 1 93.56 58 LYS B N 1
ATOM 1679 C CA . LYS B 1 58 ? -22.609 1.319 11.883 1 93.56 58 LYS B CA 1
ATOM 1680 C C . LYS B 1 58 ? -24.141 1.347 12.031 1 93.56 58 LYS B C 1
ATOM 1682 O O . LYS B 1 58 ? -24.75 0.324 12.344 1 93.56 58 LYS B O 1
ATOM 1687 N N . GLU B 1 59 ? -24.703 2.463 11.883 1 94.56 59 GLU B N 1
ATOM 1688 C CA . GLU B 1 59 ? -26.156 2.629 12.031 1 94.56 59 GLU B CA 1
ATOM 1689 C C . GLU B 1 59 ? -26.891 1.986 10.867 1 94.56 59 GLU B C 1
ATOM 1691 O O . GLU B 1 59 ? -27.938 1.345 11.062 1 94.56 59 GLU B O 1
ATOM 1696 N N . THR B 1 60 ? -26.438 2.057 9.656 1 95.44 60 THR B N 1
ATOM 1697 C CA . THR B 1 60 ? -27.156 1.608 8.469 1 95.44 60 THR B CA 1
ATOM 1698 C C . THR B 1 60 ? -26.547 0.316 7.93 1 95.44 60 THR B C 1
ATOM 1700 O O . THR B 1 60 ? -27.172 -0.382 7.129 1 95.44 60 THR B O 1
ATOM 1703 N N . GLY B 1 61 ? -25.266 0.045 8.25 1 93.62 61 GLY B N 1
ATOM 1704 C CA . GLY B 1 61 ? -24.562 -1.118 7.727 1 93.62 61 GLY B CA 1
ATOM 1705 C C . GLY B 1 61 ? -23.922 -0.87 6.375 1 93.62 61 GLY B C 1
ATOM 1706 O O . GLY B 1 61 ? -23.266 -1.754 5.824 1 93.62 61 GLY B O 1
ATOM 1707 N N . LYS B 1 62 ? -24.109 0.333 5.883 1 95 62 LYS B N 1
ATOM 1708 C CA . LYS B 1 62 ? -23.547 0.666 4.57 1 95 62 LYS B CA 1
ATOM 1709 C C . LYS B 1 62 ? -22.031 0.708 4.609 1 95 62 LYS B C 1
ATOM 1711 O O . LYS B 1 62 ? -21.438 1.404 5.441 1 95 62 LYS B O 1
ATOM 1716 N N . ARG B 1 63 ? -21.484 -0.089 3.732 1 92.88 63 ARG B N 1
ATOM 1717 C CA . ARG B 1 63 ? -20.031 -0.118 3.652 1 92.88 63 ARG B CA 1
ATOM 1718 C C . ARG B 1 63 ? -19.5 1.138 2.973 1 92.88 63 ARG B C 1
ATOM 1720 O O . ARG B 1 63 ? -20.188 1.741 2.143 1 92.88 63 ARG B O 1
ATOM 1727 N N . TRP B 1 64 ? -18.297 1.629 3.326 1 93.19 64 TRP B N 1
ATOM 1728 C CA . TRP B 1 64 ? -17.625 2.76 2.688 1 93.19 64 TRP B CA 1
ATOM 1729 C C . TRP B 1 64 ? -18.5 4.008 2.742 1 93.19 64 TRP B C 1
ATOM 1731 O O . TRP B 1 64 ? -18.766 4.637 1.714 1 93.19 64 TRP B O 1
ATOM 1741 N N . ASP B 1 65 ? -18.984 4.273 3.895 1 96.81 65 ASP B N 1
ATOM 1742 C CA . ASP B 1 65 ? -19.938 5.363 4.055 1 96.81 65 ASP B CA 1
ATOM 1743 C C . ASP B 1 65 ? -19.359 6.473 4.934 1 96.81 65 ASP B C 1
ATOM 1745 O O . ASP B 1 65 ? -19.828 7.617 4.879 1 96.81 65 ASP B O 1
ATOM 1749 N N . LYS B 1 66 ? -18.406 6.164 5.766 1 98.44 66 LYS B N 1
ATOM 1750 C CA . LYS B 1 66 ? -17.891 7.129 6.734 1 98.44 66 LYS B CA 1
ATOM 1751 C C . LYS B 1 66 ? -16.406 7.375 6.531 1 98.44 66 LYS B C 1
ATOM 1753 O O . LYS B 1 66 ? -15.68 6.488 6.07 1 98.44 66 LYS B O 1
ATOM 1758 N N . SER B 1 67 ? -16.016 8.562 6.895 1 98.44 67 SER B N 1
ATOM 1759 C CA . SER B 1 67 ? -14.617 8.969 6.84 1 98.44 67 SER B CA 1
ATOM 1760 C C . SER B 1 67 ? -13.953 8.852 8.211 1 98.44 67 SER B C 1
ATOM 1762 O O . SER B 1 67 ? -14.625 8.57 9.203 1 98.44 67 SER B O 1
ATOM 1764 N N . VAL B 1 68 ? -12.664 9.047 8.203 1 98.38 68 VAL B N 1
ATOM 1765 C CA . VAL B 1 68 ? -11.938 9.078 9.469 1 98.38 68 VAL B CA 1
ATOM 1766 C C . VAL B 1 68 ? -12.492 10.195 10.352 1 98.38 68 VAL B C 1
ATOM 1768 O O . VAL B 1 68 ? -12.578 10.039 11.57 1 98.38 68 VAL B O 1
ATOM 1771 N N . LYS B 1 69 ? -12.82 11.258 9.734 1 98.12 69 LYS B N 1
ATOM 1772 C CA . LYS B 1 69 ? -13.375 12.398 10.453 1 98.12 69 LYS B CA 1
ATOM 1773 C C . LYS B 1 69 ? -14.734 12.055 11.07 1 98.12 69 LYS B C 1
ATOM 1775 O O . LYS B 1 69 ? -14.969 12.32 12.25 1 98.12 69 LYS B O 1
ATOM 1780 N N . ASP B 1 70 ? -15.633 11.484 10.273 1 98 70 ASP B N 1
ATOM 1781 C CA . ASP B 1 70 ? -16.953 11.086 10.766 1 98 70 ASP B CA 1
ATOM 1782 C C . ASP B 1 70 ? -16.828 10.156 11.969 1 98 70 ASP B C 1
ATOM 1784 O O . ASP B 1 70 ? -17.609 10.258 12.922 1 98 70 ASP B O 1
ATOM 1788 N N . MET B 1 71 ? -15.836 9.258 11.922 1 98 71 MET B N 1
ATOM 1789 C CA . MET B 1 71 ? -15.695 8.211 12.938 1 98 71 MET B CA 1
ATOM 1790 C C . MET B 1 71 ? -14.828 8.688 14.094 1 98 71 MET B C 1
ATOM 1792 O O . MET B 1 71 ? -14.758 8.023 15.133 1 98 71 MET B O 1
ATOM 1796 N N . GLN B 1 72 ? -14.125 9.859 13.859 1 98.25 72 GLN B N 1
ATOM 1797 C CA . GLN B 1 72 ? -13.148 10.383 14.805 1 98.25 72 GLN B CA 1
ATOM 1798 C C . GLN B 1 72 ? -12.008 9.391 15.023 1 98.25 72 GLN B C 1
ATOM 1800 O O . GLN B 1 72 ? -11.602 9.141 16.156 1 98.25 72 GLN B O 1
ATOM 1805 N N . TYR B 1 73 ? -11.609 8.719 14.023 1 98.75 73 TYR B N 1
ATOM 1806 C CA . TYR B 1 73 ? -10.484 7.793 14.039 1 98.75 73 TYR B CA 1
ATOM 1807 C C . TYR B 1 73 ? -9.172 8.523 13.805 1 98.75 73 TYR B C 1
ATOM 1809 O O . TYR B 1 73 ? -9.148 9.758 13.695 1 98.75 73 TYR B O 1
ATOM 1817 N N . GLU B 1 74 ? -8.07 7.793 13.836 1 98.88 74 GLU B N 1
ATOM 1818 C CA . GLU B 1 74 ? -6.75 8.422 13.789 1 98.88 74 GLU B CA 1
ATOM 1819 C C . GLU B 1 74 ? -6.074 8.195 12.445 1 98.88 74 GLU B C 1
ATOM 1821 O O . GLU B 1 74 ? -6.465 7.305 11.688 1 98.88 74 GLU B O 1
ATOM 1826 N N . ILE B 1 75 ? -5.113 9.047 12.125 1 98.94 75 ILE B N 1
ATOM 1827 C CA . ILE B 1 75 ? -4.312 8.953 10.906 1 98.94 75 ILE B CA 1
ATOM 1828 C C . ILE B 1 75 ? -2.838 8.812 11.266 1 98.94 75 ILE B C 1
ATOM 1830 O O . ILE B 1 75 ? -2.303 9.602 12.047 1 98.94 75 ILE B O 1
ATOM 1834 N N . LEU B 1 76 ? -2.221 7.797 10.812 1 98.94 76 LEU B N 1
ATOM 1835 C CA . LEU B 1 76 ? -0.771 7.664 10.891 1 98.94 76 LEU B CA 1
ATOM 1836 C C . LEU B 1 76 ? -0.133 7.852 9.523 1 98.94 76 LEU B C 1
ATOM 1838 O O . LEU B 1 76 ? -0.38 7.062 8.602 1 98.94 76 LEU B O 1
ATOM 1842 N N . CYS B 1 77 ? 0.683 8.852 9.359 1 98.75 77 CYS B N 1
ATOM 1843 C CA . CYS B 1 77 ? 1.377 9.125 8.109 1 98.75 77 CYS B CA 1
ATOM 1844 C C . CYS B 1 77 ? 2.836 8.688 8.188 1 98.75 77 CYS B C 1
ATOM 1846 O O . CYS B 1 77 ? 3.504 8.93 9.195 1 98.75 77 CYS B O 1
ATOM 1848 N N . VAL B 1 78 ? 3.275 8.07 7.195 1 98.5 78 VAL B N 1
ATOM 1849 C CA . VAL B 1 78 ? 4.672 7.664 7.078 1 98.5 78 VAL B CA 1
ATOM 1850 C C . VAL B 1 78 ? 5.223 8.086 5.719 1 98.5 78 VAL B C 1
ATOM 1852 O O . VAL B 1 78 ? 4.652 7.746 4.68 1 98.5 78 VAL B O 1
ATOM 1855 N N . SER B 1 79 ? 6.309 8.812 5.691 1 97.75 79 SER B N 1
ATOM 1856 C CA . SER B 1 79 ? 6.945 9.211 4.441 1 97.75 79 SER B CA 1
ATOM 1857 C C . SER B 1 79 ? 7.477 7.992 3.684 1 97.75 79 SER B C 1
ATOM 1859 O O . SER B 1 79 ? 8.047 7.078 4.285 1 97.75 79 SER B O 1
ATOM 1861 N N . GLN B 1 80 ? 7.266 8.008 2.424 1 97.56 80 GLN B N 1
ATOM 1862 C CA . GLN B 1 80 ? 7.664 6.879 1.588 1 97.56 80 GLN B CA 1
ATOM 1863 C C . GLN B 1 80 ? 8.031 7.34 0.179 1 97.56 80 GLN B C 1
ATOM 1865 O O . GLN B 1 80 ? 7.203 7.281 -0.733 1 97.56 80 GLN B O 1
ATOM 1870 N N . PHE B 1 81 ? 9.25 7.625 -0.052 1 96.88 81 PHE B N 1
ATOM 1871 C CA . PHE B 1 81 ? 9.703 8.172 -1.327 1 96.88 81 PHE B CA 1
ATOM 1872 C C . PHE B 1 81 ? 9.688 7.102 -2.41 1 96.88 81 PHE B C 1
ATOM 1874 O O . PHE B 1 81 ? 9.594 7.414 -3.6 1 96.88 81 PHE B O 1
ATOM 1881 N N . THR B 1 82 ? 9.664 5.863 -1.982 1 97 82 THR B N 1
ATOM 1882 C CA . THR B 1 82 ? 9.734 4.777 -2.951 1 97 82 THR B CA 1
ATOM 1883 C C . THR B 1 82 ? 8.445 4.691 -3.76 1 97 82 THR B C 1
ATOM 1885 O O . THR B 1 82 ? 8.391 4.004 -4.785 1 97 82 THR B O 1
ATOM 1888 N N . LEU B 1 83 ? 7.402 5.426 -3.381 1 97.38 83 LEU B N 1
ATOM 1889 C CA . LEU B 1 83 ? 6.141 5.402 -4.109 1 97.38 83 LEU B CA 1
ATOM 1890 C C . LEU B 1 83 ? 6.293 6.039 -5.488 1 97.38 83 LEU B C 1
ATOM 1892 O O . LEU B 1 83 ? 5.434 5.867 -6.355 1 97.38 83 LEU B O 1
ATOM 1896 N N . PHE B 1 84 ? 7.355 6.727 -5.707 1 97 84 PHE B N 1
ATOM 1897 C CA . PHE B 1 84 ? 7.613 7.312 -7.016 1 97 84 PHE B CA 1
ATOM 1898 C C . PHE B 1 84 ? 8.758 6.59 -7.715 1 97 84 PHE B C 1
ATOM 1900 O O . PHE B 1 84 ? 9.414 7.152 -8.594 1 97 84 PHE B O 1
ATOM 1907 N N . GLY B 1 85 ? 8.977 5.383 -7.285 1 95.5 85 GLY B N 1
ATOM 1908 C CA . GLY B 1 85 ? 9.945 4.555 -7.992 1 95.5 85 GLY B CA 1
ATOM 1909 C C . GLY B 1 85 ? 9.508 4.195 -9.398 1 95.5 85 GLY B C 1
ATOM 1910 O O . GLY B 1 85 ? 8.328 3.926 -9.641 1 95.5 85 GLY B O 1
ATOM 1911 N N . VAL B 1 86 ? 10.477 4.227 -10.25 1 93.88 86 VAL B N 1
ATOM 1912 C CA . VAL B 1 86 ? 10.242 3.83 -11.633 1 93.88 86 VAL B CA 1
ATOM 1913 C C . VAL B 1 86 ? 11.07 2.592 -11.969 1 93.88 86 VAL B C 1
ATOM 1915 O O . VAL B 1 86 ? 12.281 2.566 -11.734 1 93.88 86 VAL B O 1
ATOM 1918 N N . LEU B 1 87 ? 10.398 1.646 -12.508 1 93.81 87 LEU B N 1
ATOM 1919 C CA . LEU B 1 87 ? 11.078 0.397 -12.82 1 93.81 87 LEU B CA 1
ATOM 1920 C C . LEU B 1 87 ? 11.875 0.524 -14.117 1 93.81 87 LEU B C 1
ATOM 1922 O O . LEU B 1 87 ? 11.336 0.963 -15.141 1 93.81 87 LEU B O 1
ATOM 1926 N N . LYS B 1 88 ? 13.102 0.241 -14.07 1 92.69 88 LYS B N 1
ATOM 1927 C CA . LYS B 1 88 ? 13.984 0.01 -15.211 1 92.69 88 LYS B CA 1
ATOM 1928 C C . LYS B 1 88 ? 14.492 -1.431 -15.227 1 92.69 88 LYS B C 1
ATOM 1930 O O . LYS B 1 88 ? 15.5 -1.749 -14.594 1 92.69 88 LYS B O 1
ATOM 1935 N N . GLY B 1 89 ? 13.758 -2.293 -16.078 1 93.06 89 GLY B N 1
ATOM 1936 C CA . GLY B 1 89 ? 13.992 -3.721 -15.922 1 93.06 89 GLY B CA 1
ATOM 1937 C C . GLY B 1 89 ? 13.516 -4.262 -14.586 1 93.06 89 GLY B C 1
ATOM 1938 O O . GLY B 1 89 ? 12.312 -4.344 -14.336 1 93.06 89 GLY B O 1
ATOM 1939 N N . ASN B 1 90 ? 14.516 -4.617 -13.742 1 95.38 90 ASN B N 1
ATOM 1940 C CA . ASN B 1 90 ? 14.18 -5.121 -12.414 1 95.38 90 ASN B CA 1
ATOM 1941 C C . ASN B 1 90 ? 14.68 -4.184 -11.312 1 95.38 90 ASN B C 1
ATOM 1943 O O . ASN B 1 90 ? 14.445 -4.434 -10.133 1 95.38 90 ASN B O 1
ATOM 1947 N N . THR B 1 91 ? 15.281 -3.08 -11.789 1 95.69 91 THR B N 1
ATOM 1948 C CA . THR B 1 91 ? 15.789 -2.086 -10.852 1 95.69 91 THR B CA 1
ATOM 1949 C C . THR B 1 91 ? 14.82 -0.909 -10.734 1 95.69 91 THR B C 1
ATOM 1951 O O . THR B 1 91 ? 14.047 -0.646 -11.656 1 95.69 91 THR B O 1
ATOM 1954 N N . ILE B 1 92 ? 14.898 -0.265 -9.609 1 93.81 92 ILE B N 1
ATOM 1955 C CA . ILE B 1 92 ? 14.008 0.871 -9.414 1 93.81 92 ILE B CA 1
ATOM 1956 C C . ILE B 1 92 ? 14.82 2.16 -9.336 1 93.81 92 ILE B C 1
ATOM 1958 O O . ILE B 1 92 ? 15.836 2.221 -8.641 1 93.81 92 ILE B O 1
ATOM 1962 N N . ASP B 1 93 ? 14.367 3.09 -10.07 1 94.06 93 ASP B N 1
ATOM 1963 C CA . ASP B 1 93 ? 14.906 4.445 -10.008 1 94.06 93 ASP B CA 1
ATOM 1964 C C . ASP B 1 93 ? 13.953 5.383 -9.266 1 94.06 93 ASP B C 1
ATOM 1966 O O . ASP B 1 93 ? 12.734 5.285 -9.414 1 94.06 93 ASP B O 1
ATOM 1970 N N . TYR B 1 94 ? 14.562 6.324 -8.492 1 95 94 TYR B N 1
ATOM 1971 C CA . TYR B 1 94 ? 13.742 7.184 -7.652 1 95 94 TYR B CA 1
ATOM 1972 C C . TYR B 1 94 ? 13.898 8.648 -8.047 1 95 94 TYR B C 1
ATOM 1974 O O . TYR B 1 94 ? 13.766 9.539 -7.203 1 95 94 TYR B O 1
ATOM 1982 N N . HIS B 1 95 ? 14.156 8.875 -9.273 1 95.25 95 HIS B N 1
ATOM 1983 C CA . HIS B 1 95 ? 14.469 10.227 -9.734 1 95.25 95 HIS B CA 1
ATOM 1984 C C . HIS B 1 95 ? 13.227 11.117 -9.703 1 95.25 95 HIS B C 1
ATOM 1986 O O . HIS B 1 95 ? 13.344 12.344 -9.781 1 95.25 95 HIS B O 1
ATOM 1992 N N . ARG B 1 96 ? 12.102 10.586 -9.617 1 96.31 96 ARG B N 1
ATOM 1993 C CA . ARG B 1 96 ? 10.867 11.359 -9.609 1 96.31 96 ARG B CA 1
ATOM 1994 C C . ARG B 1 96 ? 10.523 11.82 -8.195 1 96.31 96 ARG B C 1
ATOM 1996 O O . ARG B 1 96 ? 9.664 12.688 -8.008 1 96.31 96 ARG B O 1
ATOM 2003 N N . SER B 1 97 ? 11.148 11.234 -7.23 1 97.25 97 SER B N 1
ATOM 2004 C CA . SER B 1 97 ? 10.906 11.617 -5.84 1 97.25 97 SER B CA 1
ATOM 2005 C C . SER B 1 97 ? 11.539 12.969 -5.52 1 97.25 97 SER B C 1
ATOM 2007 O O . SER B 1 97 ? 12.586 13.312 -6.062 1 97.25 97 SER B O 1
ATOM 2009 N N . MET B 1 98 ? 10.906 13.68 -4.664 1 97.81 98 MET B N 1
ATOM 2010 C CA . MET B 1 98 ? 11.453 14.953 -4.223 1 97.81 98 MET B CA 1
ATOM 2011 C C . MET B 1 98 ? 12.812 14.766 -3.557 1 97.81 98 MET B C 1
ATOM 2013 O O . MET B 1 98 ? 13 13.828 -2.779 1 97.81 98 MET B O 1
ATOM 2017 N N . ALA B 1 99 ? 13.656 15.656 -3.744 1 96.56 99 ALA B N 1
ATOM 2018 C CA . ALA B 1 99 ? 15.023 15.555 -3.25 1 96.56 99 ALA B CA 1
ATOM 2019 C C . ALA B 1 99 ? 15.07 15.648 -1.728 1 96.56 99 ALA B C 1
ATOM 2021 O O . ALA B 1 99 ? 14.266 16.359 -1.119 1 96.56 99 ALA B O 1
ATOM 2022 N N . PRO B 1 100 ? 16.047 15.047 -1.136 1 94.56 100 PRO B N 1
ATOM 2023 C CA . PRO B 1 100 ? 16.156 14.992 0.324 1 94.56 100 PRO B CA 1
ATOM 2024 C C . PRO B 1 100 ? 16.344 16.375 0.956 1 94.56 100 PRO B C 1
ATOM 2026 O O . PRO B 1 100 ? 16.062 16.547 2.139 1 94.56 100 PRO B O 1
ATOM 2029 N N . ASP B 1 101 ? 16.875 17.25 0.223 1 95.5 101 ASP B N 1
ATOM 2030 C CA . ASP B 1 101 ? 17.109 18.578 0.783 1 95.5 101 ASP B CA 1
ATOM 2031 C C . ASP B 1 101 ? 15.797 19.344 0.937 1 95.5 101 ASP B C 1
ATOM 2033 O O . ASP B 1 101 ? 15.672 20.219 1.806 1 95.5 101 ASP B O 1
ATOM 2037 N N . LYS B 1 102 ? 14.781 19 0.128 1 97.06 102 LYS B N 1
ATOM 2038 C CA . LYS B 1 102 ? 13.516 19.719 0.131 1 97.06 102 LYS B CA 1
ATOM 2039 C C . LYS B 1 102 ? 12.414 18.922 0.809 1 97.06 102 LYS B C 1
ATOM 2041 O O . LYS B 1 102 ? 11.484 19.484 1.387 1 97.06 102 LYS B O 1
ATOM 2046 N N . SER B 1 103 ? 12.516 17.688 0.725 1 97.69 103 SER B N 1
ATOM 2047 C CA . SER B 1 103 ? 11.414 16.781 1.056 1 97.69 103 SER B CA 1
ATOM 2048 C C . SER B 1 103 ? 11.055 16.875 2.535 1 97.69 103 SER B C 1
ATOM 2050 O O . SER B 1 103 ? 9.875 16.844 2.896 1 97.69 103 SER B O 1
ATOM 2052 N N . PRO B 1 104 ? 12.062 17.016 3.479 1 97.25 104 PRO B N 1
ATOM 2053 C CA . PRO B 1 104 ? 11.664 17.078 4.887 1 97.25 104 PRO B CA 1
ATOM 2054 C C . PRO B 1 104 ? 10.766 18.281 5.191 1 97.25 104 PRO B C 1
ATOM 2056 O O . PRO B 1 104 ? 9.758 18.141 5.887 1 97.25 104 PRO B O 1
ATOM 2059 N N . GLU B 1 105 ? 11.117 19.375 4.676 1 97.75 105 GLU B N 1
ATOM 2060 C CA . GLU B 1 105 ? 10.32 20.578 4.91 1 97.75 105 GLU B CA 1
ATOM 2061 C C . GLU B 1 105 ? 8.938 20.469 4.281 1 97.75 105 GLU B C 1
ATOM 2063 O O . GLU B 1 105 ? 7.934 20.828 4.902 1 97.75 105 GLU B O 1
ATOM 2068 N N . PHE B 1 106 ? 8.906 20.016 3.039 1 98.44 106 PHE B N 1
ATOM 2069 C CA . PHE B 1 106 ? 7.625 19.844 2.354 1 98.44 106 PHE B CA 1
ATOM 2070 C C . PHE B 1 106 ? 6.727 18.891 3.117 1 98.44 106 PHE B C 1
ATOM 2072 O O . PHE B 1 106 ? 5.535 19.141 3.293 1 98.44 106 PHE B O 1
ATOM 2079 N N . TYR B 1 107 ? 7.312 17.875 3.566 1 98.44 107 TYR B N 1
ATOM 2080 C CA . TYR B 1 107 ? 6.562 16.875 4.312 1 98.44 107 TYR B CA 1
ATOM 2081 C C . TYR B 1 107 ? 6.035 17.453 5.621 1 98.44 107 TYR B C 1
ATOM 2083 O O . TYR B 1 107 ? 4.879 17.203 5.988 1 98.44 107 TYR B O 1
ATOM 2091 N N . ALA B 1 108 ? 6.828 18.141 6.305 1 98 108 ALA B N 1
ATOM 2092 C CA . ALA B 1 108 ? 6.418 18.75 7.562 1 98 108 ALA B CA 1
ATOM 2093 C C . ALA B 1 108 ? 5.242 19.703 7.352 1 98 108 ALA B C 1
ATOM 2095 O O . ALA B 1 108 ? 4.305 19.734 8.148 1 98 108 ALA B O 1
ATOM 2096 N N . LYS B 1 109 ? 5.363 20.469 6.312 1 97.88 109 LYS B N 1
ATOM 2097 C CA . LYS B 1 109 ? 4.277 21.391 5.973 1 97.88 109 LYS B CA 1
ATOM 2098 C C . LYS B 1 109 ? 2.984 20.625 5.699 1 97.88 109 LYS B C 1
ATOM 2100 O O . LYS B 1 109 ? 1.902 21.062 6.098 1 97.88 109 LYS B O 1
ATOM 2105 N N . PHE B 1 110 ? 3.107 19.562 4.984 1 98.56 110 PHE B N 1
ATOM 2106 C CA . PHE B 1 110 ? 1.96 18.719 4.688 1 98.56 110 PHE B CA 1
ATOM 2107 C C . PHE B 1 110 ? 1.315 18.219 5.969 1 98.56 110 PHE B C 1
ATOM 2109 O O . PHE B 1 110 ? 0.094 18.266 6.121 1 98.56 110 PHE B O 1
ATOM 2116 N N . ILE B 1 111 ? 2.088 17.688 6.906 1 98.44 111 ILE B N 1
ATOM 2117 C CA . ILE B 1 111 ? 1.592 17.156 8.172 1 98.44 111 ILE B CA 1
ATOM 2118 C C . ILE B 1 111 ? 0.891 18.25 8.961 1 98.44 111 ILE B C 1
ATOM 2120 O O . ILE B 1 111 ? -0.177 18.031 9.539 1 98.44 111 ILE B O 1
ATOM 2124 N N . GLU B 1 112 ? 1.501 19.391 8.977 1 97.69 112 GLU B N 1
ATOM 2125 C CA . GLU B 1 112 ? 0.888 20.516 9.672 1 97.69 112 GLU B CA 1
ATOM 2126 C C . GLU B 1 112 ? -0.468 20.875 9.062 1 97.69 112 GLU B C 1
ATOM 2128 O O . GLU B 1 112 ? -1.425 21.156 9.789 1 97.69 112 GLU B O 1
ATOM 2133 N N . GLN B 1 113 ? -0.457 20.906 7.766 1 97.31 113 GLN B N 1
ATOM 2134 C CA . GLN B 1 113 ? -1.714 21.172 7.074 1 97.31 113 GLN B CA 1
ATOM 2135 C C . GLN B 1 113 ? -2.768 20.141 7.43 1 97.31 113 GLN B C 1
ATOM 2137 O O . GLN B 1 113 ? -3.938 20.469 7.633 1 97.31 113 GLN B O 1
ATOM 2142 N N . LEU B 1 114 ? -2.383 18.922 7.441 1 98.25 114 LEU B N 1
ATOM 2143 C CA . LEU B 1 114 ? -3.289 17.828 7.789 1 98.25 114 LEU B CA 1
ATOM 2144 C C . LEU B 1 114 ? -3.812 17.984 9.211 1 98.25 114 LEU B C 1
ATOM 2146 O O . LEU B 1 114 ? -5.012 17.828 9.461 1 98.25 114 LEU B O 1
ATOM 2150 N N . LYS B 1 115 ? -2.967 18.312 10.133 1 98.06 115 LYS B N 1
ATOM 2151 C CA . LYS B 1 115 ? -3.348 18.531 11.523 1 98.06 115 LYS B CA 1
ATOM 2152 C C . LYS B 1 115 ? -4.352 19.672 11.648 1 98.06 115 LYS B C 1
ATOM 2154 O O . LYS B 1 115 ? -5.281 19.609 12.453 1 98.06 115 LYS B O 1
ATOM 2159 N N . LYS B 1 116 ? -4.199 20.672 10.859 1 96.75 116 LYS B N 1
ATOM 2160 C CA . LYS B 1 116 ? -5.09 21.828 10.883 1 96.75 116 LYS B CA 1
ATOM 2161 C C . LYS B 1 116 ? -6.453 21.484 10.297 1 96.75 116 LYS B C 1
ATOM 2163 O O . LYS B 1 116 ? -7.473 22.031 10.727 1 96.75 116 LYS B O 1
ATOM 2168 N N . SER B 1 117 ? -6.426 20.625 9.32 1 96.19 117 SER B N 1
ATOM 2169 C CA . SER B 1 117 ? -7.656 20.297 8.609 1 96.19 117 SER B CA 1
ATOM 2170 C C . SER B 1 117 ? -8.453 19.219 9.344 1 96.19 117 SER B C 1
ATOM 2172 O O . SER B 1 117 ? -9.57 18.891 8.953 1 96.19 117 SER B O 1
ATOM 2174 N N . TYR B 1 118 ? -7.895 18.688 10.383 1 97.75 118 TYR B N 1
ATOM 2175 C CA . TYR B 1 118 ? -8.508 17.641 11.188 1 97.75 118 TYR B CA 1
ATOM 2176 C C . TYR B 1 118 ? -8.32 17.906 12.68 1 97.75 118 TYR B C 1
ATOM 2178 O O . TYR B 1 118 ? -8.477 19.047 13.133 1 97.75 118 TYR B O 1
ATOM 2186 N N . VAL B 1 119 ? -8.188 16.953 13.547 1 96.56 119 VAL B N 1
ATOM 2187 C CA . VAL B 1 119 ? -7.832 17.078 14.961 1 96.56 119 VAL B CA 1
ATOM 2188 C C . VAL B 1 119 ? -6.355 16.734 15.156 1 96.56 119 VAL B C 1
ATOM 2190 O O . VAL B 1 119 ? -5.934 15.602 14.891 1 96.56 119 VAL B O 1
ATOM 2193 N N . ALA B 1 120 ? -5.578 17.688 15.602 1 97.5 120 ALA B N 1
ATOM 2194 C CA . ALA B 1 120 ? -4.121 17.578 15.633 1 97.5 120 ALA B CA 1
ATOM 2195 C C . ALA B 1 120 ? -3.678 16.328 16.391 1 97.5 120 ALA B C 1
ATOM 2197 O O . ALA B 1 120 ? -2.773 15.617 15.945 1 97.5 120 ALA B O 1
ATOM 2198 N N . ASP B 1 121 ? -4.336 16.047 17.453 1 97.44 121 ASP B N 1
ATOM 2199 C CA . ASP B 1 121 ? -3.916 14.953 18.312 1 97.44 121 ASP B CA 1
ATOM 2200 C C . ASP B 1 121 ? -4.258 13.602 17.688 1 97.44 121 ASP B C 1
ATOM 2202 O O . ASP B 1 121 ? -3.801 12.562 18.172 1 97.44 121 ASP B O 1
ATOM 2206 N N . LYS B 1 122 ? -4.977 13.602 16.578 1 98.56 122 LYS B N 1
ATOM 2207 C CA . LYS B 1 122 ? -5.375 12.359 15.922 1 98.56 122 LYS B CA 1
ATOM 2208 C C . LYS B 1 122 ? -4.527 12.102 14.68 1 98.56 122 LYS B C 1
ATOM 2210 O O . LYS B 1 122 ? -4.727 11.102 13.984 1 98.56 122 LYS B O 1
ATOM 2215 N N . VAL B 1 123 ? -3.643 12.969 14.438 1 98.75 123 VAL B N 1
ATOM 2216 C CA . VAL B 1 123 ? -2.693 12.812 13.344 1 98.75 123 VAL B CA 1
ATOM 2217 C C . VAL B 1 123 ? -1.309 12.492 13.898 1 98.75 123 VAL B C 1
ATOM 2219 O O . VAL B 1 123 ? -0.73 13.289 14.641 1 98.75 123 VAL B O 1
ATOM 2222 N N . LYS B 1 124 ? -0.866 11.281 13.586 1 98.62 124 LYS B N 1
ATOM 2223 C CA . LYS B 1 124 ? 0.457 10.828 14 1 98.62 124 LYS B CA 1
ATOM 222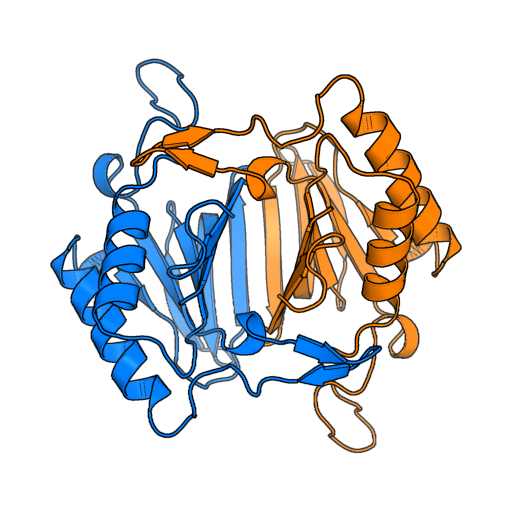4 C C . LYS B 1 124 ? 1.388 10.672 12.797 1 98.62 124 LYS B C 1
ATOM 2226 O O . LYS B 1 124 ? 0.929 10.578 11.656 1 98.62 124 LYS B O 1
ATOM 2231 N N . ASP B 1 125 ? 2.619 10.703 13.047 1 97.06 125 ASP B N 1
ATOM 2232 C CA . ASP B 1 125 ? 3.586 10.508 11.969 1 97.06 125 ASP B CA 1
ATOM 2233 C C . ASP B 1 125 ? 4.797 9.711 12.453 1 97.06 125 ASP B C 1
ATOM 2235 O O . ASP B 1 125 ? 4.883 9.359 13.633 1 97.06 125 ASP B O 1
ATOM 2239 N N . GLY B 1 126 ? 5.605 9.305 11.562 1 95.94 126 GLY B N 1
ATOM 2240 C CA . GLY B 1 126 ? 6.832 8.586 11.883 1 95.94 126 GLY B CA 1
ATOM 2241 C C . GLY B 1 126 ? 8.031 9.508 12.055 1 95.94 126 GLY B C 1
ATOM 2242 O O . GLY B 1 126 ? 7.91 10.586 12.641 1 95.94 126 GLY B O 1
ATOM 2243 N N . LYS B 1 127 ? 9.164 8.984 11.719 1 95.25 127 LYS B N 1
ATOM 2244 C CA . LYS B 1 127 ? 10.406 9.742 11.727 1 95.25 127 LYS B CA 1
ATOM 2245 C C . LYS B 1 127 ? 10.977 9.875 10.312 1 95.25 127 LYS B C 1
ATOM 2247 O O . LYS B 1 127 ? 11.578 8.938 9.789 1 95.25 127 LYS B O 1
ATOM 2252 N N . PHE B 1 128 ? 10.844 11.055 9.781 1 94 128 PHE B N 1
ATOM 2253 C CA . PHE B 1 128 ? 11.219 11.305 8.398 1 94 128 PHE B CA 1
ATOM 2254 C C . PHE B 1 128 ? 12.672 10.93 8.156 1 94 128 PHE B C 1
ATOM 2256 O O . PHE B 1 128 ? 13.555 11.336 8.906 1 94 128 PHE B O 1
ATOM 2263 N N . GLY B 1 129 ? 12.859 10.07 7.105 1 87.19 129 GLY B N 1
ATOM 2264 C CA . GLY B 1 129 ? 14.211 9.742 6.676 1 87.19 129 GLY B CA 1
ATOM 2265 C C . GLY B 1 129 ? 14.828 8.602 7.461 1 87.19 129 GLY B C 1
ATOM 2266 O O . GLY B 1 129 ? 15.914 8.125 7.125 1 87.19 129 GLY B O 1
ATOM 2267 N N . ALA B 1 130 ? 14.203 8.125 8.453 1 91.94 130 ALA B N 1
ATOM 2268 C CA . ALA B 1 130 ? 14.758 7.07 9.297 1 91.94 130 ALA B CA 1
ATOM 2269 C C . ALA B 1 130 ? 14.328 5.691 8.805 1 91.94 130 ALA B C 1
ATOM 2271 O O . ALA B 1 130 ? 13.297 5.559 8.141 1 91.94 130 ALA B O 1
ATOM 2272 N N . TYR B 1 131 ? 15.211 4.691 9.07 1 95.31 131 TYR B N 1
ATOM 2273 C CA . TYR B 1 131 ? 14.781 3.303 8.945 1 95.31 131 TYR B CA 1
ATOM 2274 C C . TYR B 1 131 ? 13.727 2.957 9.992 1 95.31 131 TYR B C 1
ATOM 2276 O O . TYR B 1 131 ? 14.008 3.002 11.195 1 95.31 131 TYR B O 1
ATOM 2284 N N . MET B 1 132 ? 12.547 2.602 9.523 1 97.19 132 MET B N 1
ATOM 2285 C CA . MET B 1 132 ? 11.414 2.396 10.422 1 97.19 132 MET B CA 1
ATOM 2286 C C . MET B 1 132 ? 10.852 0.989 10.273 1 97.19 132 MET B C 1
ATOM 2288 O O . MET B 1 132 ? 10.766 0.464 9.164 1 97.19 132 MET B O 1
ATOM 2292 N N . ASN B 1 133 ? 10.555 0.427 11.383 1 98.12 133 ASN B N 1
ATOM 2293 C CA . ASN B 1 133 ? 9.648 -0.715 11.422 1 98.12 133 ASN B CA 1
ATOM 2294 C C . ASN B 1 133 ? 8.188 -0.271 11.523 1 98.12 133 ASN B C 1
ATOM 2296 O O . ASN B 1 133 ? 7.758 0.219 12.57 1 98.12 133 ASN B O 1
ATOM 2300 N N . VAL B 1 134 ? 7.48 -0.353 10.453 1 98.69 134 VAL B N 1
ATOM 2301 C CA . VAL B 1 134 ? 6.082 0.062 10.43 1 98.69 134 VAL B CA 1
ATOM 2302 C C . VAL B 1 134 ? 5.176 -1.165 10.516 1 98.69 134 VAL B C 1
ATOM 2304 O O . VAL B 1 134 ? 5.203 -2.029 9.641 1 98.69 134 VAL B O 1
ATOM 2307 N N . GLN B 1 135 ? 4.441 -1.246 11.531 1 98.81 135 GLN B N 1
ATOM 2308 C CA . GLN B 1 135 ? 3.525 -2.355 11.773 1 98.81 135 GLN B CA 1
ATOM 2309 C C . GLN B 1 135 ? 2.088 -1.96 11.445 1 98.81 135 GLN B C 1
ATOM 2311 O O . GLN B 1 135 ? 1.573 -0.975 11.977 1 98.81 135 GLN B O 1
ATOM 2316 N N . ILE B 1 136 ? 1.527 -2.697 10.57 1 98.88 136 ILE B N 1
ATOM 2317 C CA . ILE B 1 136 ? 0.179 -2.398 10.102 1 98.88 136 ILE B CA 1
ATOM 2318 C C . ILE B 1 136 ? -0.723 -3.611 10.312 1 98.88 136 ILE B C 1
ATOM 2320 O O . ILE B 1 136 ? -0.428 -4.707 9.828 1 98.88 136 ILE B O 1
ATOM 2324 N N . GLU B 1 137 ? -1.733 -3.494 11.047 1 98.75 137 GLU B N 1
ATOM 2325 C CA . GLU B 1 137 ? -2.805 -4.484 11.109 1 98.75 137 GLU B CA 1
ATOM 2326 C C . GLU B 1 137 ? -4.031 -4.016 10.328 1 98.75 137 GLU B C 1
ATOM 2328 O O . GLU B 1 137 ? -4.863 -3.277 10.859 1 98.75 137 GLU B O 1
ATOM 2333 N N . ASN B 1 138 ? -4.148 -4.492 9.117 1 98.62 138 ASN B N 1
ATOM 2334 C CA . ASN B 1 138 ? -5.199 -4.043 8.211 1 98.62 138 ASN B CA 1
ATOM 2335 C C . ASN B 1 138 ? -6.57 -4.559 8.641 1 98.62 138 ASN B C 1
ATOM 2337 O O . ASN B 1 138 ? -6.695 -5.691 9.109 1 98.62 138 ASN B O 1
ATOM 2341 N N . ASP B 1 139 ? -7.508 -3.729 8.492 1 97.38 139 ASP B N 1
ATOM 2342 C CA . ASP B 1 139 ? -8.914 -4.051 8.688 1 97.38 139 ASP B CA 1
ATOM 2343 C C . ASP B 1 139 ? -9.602 -4.332 7.352 1 97.38 139 ASP B C 1
ATOM 2345 O O . ASP B 1 139 ? -10.031 -3.402 6.656 1 97.38 139 ASP B O 1
ATOM 2349 N N . GLY B 1 140 ? -9.703 -5.664 7.023 1 92.75 140 GLY B N 1
ATOM 2350 C CA . GLY B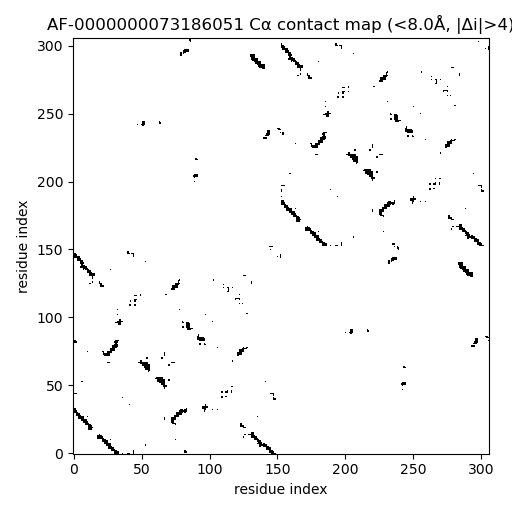 1 140 ? -10.312 -5.961 5.738 1 92.75 140 GLY B CA 1
ATOM 2351 C C . GLY B 1 140 ? -9.523 -6.969 4.922 1 92.75 140 GLY B C 1
ATOM 2352 O O . GLY B 1 140 ? -9.773 -8.172 5 1 92.75 140 GLY B O 1
ATOM 2353 N N . PRO B 1 141 ? -8.555 -6.488 4.258 1 96.81 141 PRO B N 1
ATOM 2354 C CA . PRO B 1 141 ? -7.93 -5.176 4.078 1 96.81 141 PRO B CA 1
ATOM 2355 C C . PRO B 1 141 ? -8.695 -4.285 3.104 1 96.81 141 PRO B C 1
ATOM 2357 O O . PRO B 1 141 ? -9.43 -4.789 2.248 1 96.81 141 PRO B O 1
ATOM 2360 N N . VAL B 1 142 ? -8.609 -3.008 3.283 1 97.69 142 VAL B N 1
ATOM 2361 C CA . VAL B 1 142 ? -9.039 -1.95 2.375 1 97.69 142 VAL B CA 1
ATOM 2362 C C . VAL B 1 142 ? -7.867 -1.012 2.088 1 97.69 142 VAL B C 1
ATOM 2364 O O . VAL B 1 142 ? -7.355 -0.349 2.994 1 97.69 142 VAL B O 1
ATOM 2367 N N . THR B 1 143 ? -7.398 -0.994 0.866 1 98.19 143 THR B N 1
ATOM 2368 C CA . THR B 1 143 ? -6.293 -0.141 0.448 1 98.19 143 THR B CA 1
ATOM 2369 C C . THR B 1 143 ? -6.672 0.669 -0.789 1 98.19 143 THR B C 1
ATOM 2371 O O . THR B 1 143 ? -7.16 0.115 -1.774 1 98.19 143 THR B O 1
ATOM 2374 N N . ILE B 1 144 ? -6.434 1.949 -0.747 1 96.88 144 ILE B N 1
ATOM 2375 C CA . ILE B 1 144 ? -6.715 2.803 -1.896 1 96.88 144 ILE B CA 1
ATOM 2376 C C . ILE B 1 144 ? -5.453 3.578 -2.283 1 96.88 144 ILE B C 1
ATOM 2378 O O . ILE B 1 144 ? -4.602 3.848 -1.435 1 96.88 144 ILE B O 1
ATOM 2382 N N . LEU B 1 145 ? -5.414 3.885 -3.537 1 97.06 145 LEU B N 1
ATOM 2383 C CA . LEU B 1 145 ? -4.305 4.652 -4.094 1 97.06 145 LEU B CA 1
ATOM 2384 C C . LEU B 1 145 ? -4.77 6.035 -4.535 1 97.06 145 LEU B C 1
ATOM 2386 O O . LEU B 1 145 ? -5.758 6.164 -5.258 1 97.06 145 LEU B O 1
ATOM 2390 N N . LEU B 1 146 ? -4.039 7.039 -4.066 1 96.88 146 LEU B N 1
ATOM 2391 C CA . LEU B 1 146 ? -4.309 8.406 -4.496 1 96.88 146 LEU B CA 1
ATOM 2392 C C . LEU B 1 146 ? -3.092 9.008 -5.191 1 96.88 146 LEU B C 1
ATOM 2394 O O . LEU B 1 146 ? -1.952 8.742 -4.801 1 96.88 146 LEU B O 1
ATOM 2398 N N . ASP B 1 147 ? -3.303 9.727 -6.141 1 96.31 147 ASP B N 1
ATOM 2399 C CA . ASP B 1 147 ? -2.311 10.523 -6.859 1 96.31 147 ASP B CA 1
ATOM 2400 C C . ASP B 1 147 ? -2.838 11.922 -7.156 1 96.31 147 ASP B C 1
ATOM 2402 O O . ASP B 1 147 ? -3.861 12.078 -7.824 1 96.31 147 ASP B O 1
ATOM 2406 N N . SER B 1 148 ? -2.127 12.914 -6.668 1 96.88 148 SER B N 1
ATOM 2407 C CA . SER B 1 148 ? -2.611 14.289 -6.793 1 96.88 148 SER B CA 1
ATOM 2408 C C . SER B 1 148 ? -2.562 14.766 -8.242 1 96.88 148 SER B C 1
ATOM 2410 O O . SER B 1 148 ? -3.221 15.742 -8.602 1 96.88 148 SER B O 1
ATOM 2412 N N . LYS B 1 149 ? -1.819 14.07 -9.164 1 93.75 149 LYS B N 1
ATOM 2413 C CA . LYS B 1 149 ? -1.688 14.484 -10.562 1 93.75 149 LYS B CA 1
ATOM 2414 C C . LYS B 1 149 ? -2.482 13.562 -11.477 1 93.75 149 LYS B C 1
ATOM 2416 O O . LYS B 1 149 ? -2.684 13.875 -12.656 1 93.75 149 LYS B O 1
ATOM 2421 N N . ALA B 1 150 ? -2.883 12.414 -10.922 1 88.56 150 ALA B N 1
ATOM 2422 C CA . ALA B 1 150 ? -3.744 11.469 -11.633 1 88.56 150 ALA B CA 1
ATOM 2423 C C . ALA B 1 150 ? -4.941 11.078 -10.773 1 88.56 150 ALA B C 1
ATOM 2425 O O . ALA B 1 150 ? -5.051 9.93 -10.336 1 88.56 150 ALA B O 1
ATOM 2426 N N . ARG B 1 151 ? -5.898 11.938 -10.695 1 85.75 151 ARG B N 1
ATOM 2427 C CA . ARG B 1 151 ? -6.961 11.836 -9.703 1 85.75 151 ARG B CA 1
ATOM 2428 C C . ARG B 1 151 ? -8 10.805 -10.125 1 85.75 151 ARG B C 1
ATOM 2430 O O . ARG B 1 151 ? -8.797 10.344 -9.297 1 85.75 151 ARG B O 1
ATOM 2437 N N . ASP B 1 152 ? -7.988 10.305 -11.469 1 77.56 152 ASP B N 1
ATOM 2438 C CA . ASP B 1 152 ? -8.891 9.258 -11.93 1 77.56 152 ASP B CA 1
ATOM 2439 C C . ASP B 1 152 ? -8.164 7.918 -12.047 1 77.56 152 ASP B C 1
ATOM 2441 O O . ASP B 1 152 ? -8.664 6.984 -12.68 1 77.56 152 ASP B O 1
ATOM 2445 N N . TYR B 1 153 ? -7.141 7.883 -11.43 1 69.69 153 TYR B N 1
ATOM 2446 C CA . TYR B 1 153 ? -6.336 6.668 -11.492 1 69.69 153 TYR B CA 1
ATOM 2447 C C . TYR B 1 153 ? -6.941 5.562 -10.633 1 69.69 153 TYR B C 1
ATOM 2449 O O . TYR B 1 153 ? -7.508 5.836 -9.57 1 69.69 153 TYR B O 1
#

pLDDT: mean 96.71, std 3.47, range [68.75, 98.94]

InterPro domains:
  IPR003732 D-aminoacyl-tRNA deacylase DTD [PF02580] (2-147)
  IPR003732 D-aminoacyl-tRNA deacylase DTD [PTHR10472] (1-151)
  IPR003732 D-aminoacyl-tRNA deacylase DTD [TIGR00256] (1-149)
  IPR023509 D-aminoacyl-tRNA deacylase-like superfamily [G3DSA:3.50.80.10] (1-152)
  IPR023509 D-aminoacyl-tRNA deacylase-like superfamily [SSF69500] (1-148)

Solvent-accessible surface area (backbone atoms only — not comparable to full-atom values): 15327 Å² total; per-residue (Å²): 55,35,35,44,38,30,33,21,53,28,35,38,29,23,47,86,90,41,76,70,36,70,43,52,49,29,36,42,30,40,34,16,48,34,58,82,53,49,72,67,28,44,49,48,50,39,53,44,64,44,48,32,24,73,32,60,30,82,92,80,63,42,68,44,62,26,20,37,59,79,70,66,38,30,38,38,40,32,82,30,52,44,57,39,28,29,63,58,92,45,35,65,40,55,81,48,20,35,52,79,88,52,37,60,60,54,48,52,52,42,52,50,49,36,26,70,76,56,56,49,91,38,49,42,51,60,60,86,92,52,72,25,42,36,35,38,33,26,47,34,66,44,44,42,60,46,31,56,86,45,66,82,79,53,34,34,45,39,31,32,21,53,27,35,36,28,22,47,86,90,41,77,69,36,69,45,53,48,28,35,43,30,39,35,17,47,34,59,80,52,48,68,66,28,44,49,50,50,40,52,45,65,45,48,34,23,71,32,61,30,81,90,78,63,42,69,45,62,26,20,38,58,79,69,66,38,27,38,38,40,33,80,30,51,45,57,39,28,30,62,59,90,43,36,67,41,54,82,49,19,34,51,79,90,51,37,62,61,54,50,51,50,42,51,52,51,37,25,68,76,55,57,51,93,36,50,44,50,61,60,84,93,51,70,25,41,36,36,38,33,26,47,36,66,46,43,41,62,48,34,57,85,45,64,81,79